Protein AF-A0A286A1E8-F1 (afdb_monomer)

pLDDT: mean 86.3, std 18.32, range [25.69, 98.75]

Nearest PDB structures (foldseek):
  5jtw-assembly1_A  TM=5.484E-01  e=5.484E+00  Homo sapiens
  7ycx-assembly1_G  TM=3.366E-01  e=2.576E+00  Homo sapiens
  8rc4-assembly1_g  TM=4.167E-01  e=4.882E+00  Homo sapiens

Secondary structure (DSSP, 8-state):
----------------------------------EEEEEEEEEEETTBBPTT-EEEEEEE-TTT--EEEEEEEEE--STT-EEEEEEEEESSSEEEEEEEE-BB-TTTSSB-SS-EEEEEEEE-SS-SB--EEHHHHHHHHHHHHHHHHH---HHHHHHHHHHHHHHHTT--SPPPPGGG--TTSSTTHHHHHHHHHHHHTTS-HHHHHHHHHHHHHHHHHHS---SHHHHHHHHHHHHHHHGGGSTT-SS-HHHHHHHHHHHT--SSS-----HHHHHHHHHHHHHHHTT-----TTSTT-EEE---TTSTTTT-EEEEEE-TTS---TT-TTEEEEE--

Solvent-accessible surface area (backbone atoms only — not comparable to full-atom values): 18693 Å² total; per-residue (Å²): 135,86,88,88,89,83,88,84,88,81,86,80,87,87,88,81,82,89,77,92,72,83,76,72,76,76,71,74,71,88,65,70,42,62,40,68,69,34,57,45,31,33,36,32,36,73,36,31,26,38,63,65,22,41,32,35,43,30,36,19,38,67,85,66,65,45,72,72,80,52,68,48,78,44,39,23,72,33,82,70,8,34,34,63,44,72,63,42,69,32,82,17,30,34,33,40,36,42,40,40,35,39,29,3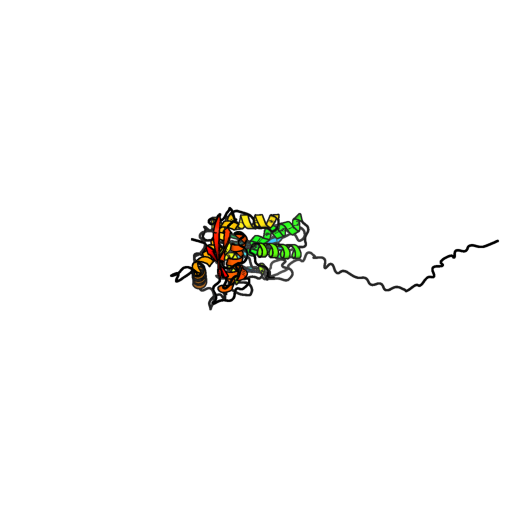8,34,46,77,76,48,41,72,46,95,47,67,51,74,41,31,23,65,48,69,44,80,90,48,46,63,50,20,29,26,62,62,25,31,38,32,37,52,21,27,50,37,33,30,66,75,68,67,40,53,69,68,60,20,44,55,49,31,52,50,31,53,38,45,70,47,60,46,85,68,94,72,78,61,55,41,78,46,35,68,73,47,70,74,67,12,48,58,52,39,45,51,40,54,41,62,42,51,94,61,51,64,66,56,28,52,51,46,50,51,49,43,21,52,28,22,28,73,77,44,48,74,69,59,57,64,55,29,49,34,26,50,44,28,44,57,42,53,57,41,72,78,44,87,91,60,92,68,35,63,54,55,49,26,50,54,25,53,52,71,63,65,84,58,94,66,76,64,86,64,59,63,74,58,41,50,22,50,34,46,49,30,21,33,55,61,26,64,58,57,85,34,37,79,91,42,44,73,42,72,43,51,26,71,29,85,52,27,95,57,46,74,37,46,26,32,18,43,63,46,93,89,45,72,62,42,98,57,28,50,40,12,44,74,38,80,60,130

Radius of gyration: 26.63 Å; Cα contacts (8 Å, |Δi|>4): 650; chains: 1; bounding box: 93×43×90 Å

Structure (mmCIF, N/CA/C/O backbone):
data_AF-A0A286A1E8-F1
#
_entry.id   AF-A0A286A1E8-F1
#
loop_
_atom_site.group_PDB
_atom_site.id
_atom_site.type_symbol
_atom_site.label_atom_id
_atom_site.label_alt_id
_atom_site.label_comp_id
_atom_site.label_asym_id
_atom_site.label_entity_id
_atom_site.label_seq_id
_atom_site.pdbx_PDB_ins_code
_atom_site.Cartn_x
_atom_site.Cartn_y
_atom_site.Cartn_z
_atom_site.occupancy
_atom_site.B_iso_or_equiv
_atom_site.auth_seq_id
_atom_site.auth_comp_id
_atom_site.auth_asym_id
_atom_site.auth_atom_id
_atom_site.pdbx_PDB_model_num
ATOM 1 N N . MET A 1 1 ? 70.961 25.446 58.825 1.00 35.06 1 MET A N 1
ATOM 2 C CA . MET A 1 1 ? 70.973 26.314 57.627 1.00 35.06 1 MET A CA 1
ATOM 3 C C . MET A 1 1 ? 69.917 25.807 56.654 1.00 35.06 1 MET A C 1
ATOM 5 O O . MET A 1 1 ? 69.979 24.640 56.313 1.00 35.06 1 MET A O 1
ATOM 9 N N . LYS A 1 2 ? 69.022 26.711 56.230 1.00 36.25 2 LYS A N 1
ATOM 10 C CA . LYS A 1 2 ? 68.152 26.687 55.034 1.00 36.25 2 LYS A CA 1
ATOM 11 C C . LYS A 1 2 ? 66.947 25.712 54.962 1.00 36.25 2 LYS A C 1
ATOM 13 O O . LYS A 1 2 ? 67.083 24.514 54.780 1.00 36.25 2 LYS A O 1
ATOM 18 N N . TYR A 1 3 ? 65.785 26.368 55.067 1.00 40.50 3 TYR A N 1
ATOM 19 C CA . TYR A 1 3 ? 64.383 26.078 54.733 1.00 40.50 3 TYR A CA 1
ATOM 20 C C . TYR A 1 3 ? 64.061 25.132 53.564 1.00 40.50 3 TYR A C 1
ATOM 22 O O . TYR A 1 3 ? 64.707 25.218 52.524 1.00 40.50 3 TYR A O 1
ATOM 30 N N . TRP A 1 4 ? 62.891 24.474 53.654 1.00 42.47 4 TRP A N 1
ATOM 31 C CA . TRP A 1 4 ? 61.889 24.553 52.579 1.00 42.47 4 TRP A CA 1
ATOM 32 C C . TRP A 1 4 ? 60.433 24.419 53.067 1.00 42.47 4 TRP A C 1
ATOM 34 O O . TRP A 1 4 ? 60.139 23.691 54.010 1.00 42.47 4 TRP A O 1
ATOM 44 N N . TYR A 1 5 ? 59.564 25.206 52.427 1.00 44.06 5 TYR A N 1
ATOM 45 C CA . TYR A 1 5 ? 58.131 25.424 52.665 1.00 44.06 5 TYR A CA 1
ATOM 46 C C . TYR A 1 5 ? 57.267 24.525 51.764 1.00 44.06 5 TYR A C 1
ATOM 48 O O . TYR A 1 5 ? 57.726 24.181 50.682 1.00 44.06 5 TYR A O 1
ATOM 56 N N . LEU A 1 6 ? 56.010 24.269 52.163 1.00 40.84 6 LEU A N 1
ATOM 57 C CA . LEU A 1 6 ? 54.803 24.084 51.315 1.00 40.84 6 LEU A CA 1
ATOM 58 C C . LEU A 1 6 ? 53.585 23.952 52.264 1.00 40.84 6 LEU A C 1
ATOM 60 O O . LEU A 1 6 ? 53.447 22.948 52.951 1.00 40.84 6 LEU A O 1
ATOM 64 N N . VAL A 1 7 ? 52.927 25.053 52.647 1.00 44.22 7 VAL A N 1
ATOM 65 C CA . VAL A 1 7 ? 51.705 25.664 52.063 1.00 44.22 7 VAL A CA 1
ATOM 66 C C . VAL A 1 7 ? 50.514 24.699 51.967 1.00 44.22 7 VAL A C 1
ATOM 68 O O . VAL A 1 7 ? 50.433 23.865 51.072 1.00 44.22 7 VAL A O 1
ATOM 71 N N . ALA A 1 8 ? 49.575 24.882 52.901 1.00 39.09 8 ALA A N 1
ATOM 72 C CA . ALA A 1 8 ? 48.259 24.259 52.963 1.00 39.09 8 ALA A CA 1
ATOM 73 C C . ALA A 1 8 ? 47.235 25.077 52.156 1.00 39.09 8 ALA A C 1
ATOM 75 O O . ALA A 1 8 ? 47.170 26.299 52.301 1.00 39.09 8 ALA A O 1
ATOM 76 N N . PHE A 1 9 ? 46.420 24.406 51.341 1.00 41.97 9 PHE A N 1
ATOM 77 C CA . PHE A 1 9 ? 45.267 25.007 50.669 1.00 41.97 9 PHE A CA 1
AT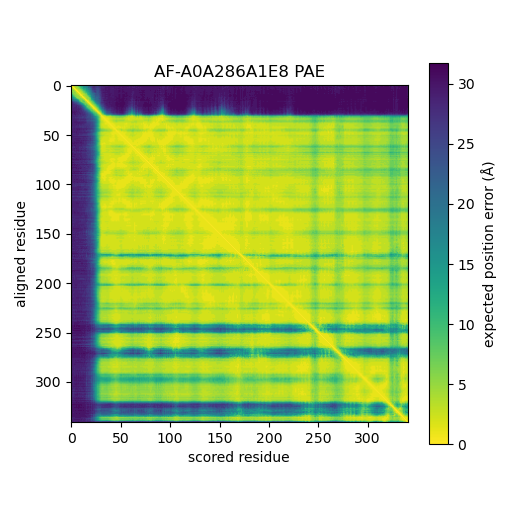OM 78 C C . PHE A 1 9 ? 44.024 24.854 51.552 1.00 41.97 9 PHE A C 1
ATOM 80 O O . PHE A 1 9 ? 43.544 23.747 51.781 1.00 41.97 9 PHE A O 1
ATOM 87 N N . ALA A 1 10 ? 43.522 25.981 52.055 1.00 40.12 10 ALA A N 1
ATOM 88 C CA . ALA A 1 10 ? 42.240 26.087 52.736 1.00 40.12 10 ALA A CA 1
ATOM 89 C C . ALA A 1 10 ? 41.132 26.323 51.700 1.00 40.12 10 ALA A C 1
ATOM 91 O O . ALA A 1 10 ? 41.155 27.320 50.979 1.00 40.12 10 ALA A O 1
ATOM 92 N N . THR A 1 11 ? 40.155 25.421 51.628 1.00 47.34 11 THR A N 1
ATOM 93 C CA . THR A 1 11 ? 38.918 25.619 50.864 1.00 47.34 11 THR A CA 1
ATOM 94 C C . THR A 1 11 ? 37.882 26.299 51.753 1.00 47.34 11 THR A C 1
ATOM 96 O O . THR A 1 11 ? 37.419 25.717 52.735 1.00 47.34 11 THR A O 1
ATOM 99 N N . LEU A 1 12 ? 37.536 27.541 51.412 1.00 43.16 12 LEU A N 1
ATOM 100 C CA . LEU A 1 12 ? 36.422 28.281 51.997 1.00 43.16 12 LEU A CA 1
ATOM 101 C C . LEU A 1 12 ? 35.129 27.974 51.235 1.00 43.16 12 LEU A C 1
ATOM 103 O O . LEU A 1 12 ? 35.096 27.965 50.006 1.00 43.16 12 LEU A O 1
ATOM 107 N N . PHE A 1 13 ? 34.082 27.736 52.019 1.00 38.75 13 PHE A N 1
ATOM 108 C CA . PHE A 1 13 ? 32.687 27.616 51.622 1.00 38.75 13 PHE A CA 1
ATOM 109 C C . PHE A 1 13 ? 32.194 28.837 50.839 1.00 38.75 13 PHE A C 1
ATOM 111 O O . PHE A 1 13 ? 32.450 29.971 51.242 1.00 38.75 13 PHE A O 1
ATOM 118 N N . TRP A 1 14 ? 31.323 28.599 49.856 1.00 34.34 14 TRP A N 1
ATOM 119 C CA . TRP A 1 14 ? 30.176 29.480 49.671 1.00 34.34 14 TRP A CA 1
ATOM 120 C C . TRP A 1 14 ? 28.914 28.678 49.347 1.00 34.34 14 TRP A C 1
ATOM 122 O O . TRP A 1 14 ? 28.930 27.742 48.552 1.00 34.34 14 TRP A O 1
ATOM 132 N N . ALA A 1 15 ? 27.849 29.040 50.053 1.00 34.59 15 ALA A N 1
ATOM 133 C CA . ALA A 1 15 ? 26.508 28.497 49.993 1.00 34.59 15 ALA A CA 1
ATOM 134 C C . ALA A 1 15 ? 25.597 29.429 49.177 1.00 34.59 15 ALA A C 1
ATOM 136 O O . ALA A 1 15 ? 25.681 30.641 49.351 1.00 34.59 15 ALA A O 1
ATOM 137 N N . CYS A 1 16 ? 24.687 28.844 48.393 1.00 33.53 16 CYS A N 1
ATOM 138 C CA . CYS A 1 16 ? 23.409 29.406 47.922 1.00 33.53 16 CYS A CA 1
ATOM 139 C C . CYS A 1 16 ? 22.470 28.195 47.747 1.00 33.53 16 CYS A C 1
ATOM 141 O O . CYS A 1 16 ? 22.761 27.316 46.944 1.00 33.53 16 CYS A O 1
ATOM 143 N N . SER A 1 17 ? 21.614 27.895 48.726 1.00 30.55 17 SER A N 1
ATOM 144 C CA . SER A 1 17 ? 20.206 28.312 48.881 1.00 30.55 17 SER A CA 1
ATOM 145 C C . SER A 1 17 ? 19.270 27.822 47.768 1.00 30.55 17 SER A C 1
ATOM 147 O O . SER A 1 17 ? 19.426 28.168 46.602 1.00 30.55 17 SER A O 1
ATOM 149 N N . GLU A 1 18 ? 18.289 27.036 48.200 1.00 33.34 18 GLU A N 1
ATOM 150 C CA . GLU A 1 18 ? 17.292 26.270 47.456 1.00 33.34 18 GLU A CA 1
ATOM 151 C C . GLU A 1 18 ? 16.532 27.047 46.370 1.00 33.34 18 GLU A C 1
ATOM 153 O O . GLU A 1 18 ? 15.992 28.127 46.600 1.00 33.34 18 GLU A O 1
ATOM 158 N N . SER A 1 19 ? 16.359 26.397 45.219 1.00 28.73 19 SER A N 1
ATOM 159 C CA . SER A 1 19 ? 15.112 26.475 44.462 1.00 28.73 19 SER A CA 1
ATOM 160 C C . SER A 1 19 ? 14.735 25.056 44.041 1.00 28.73 19 SER A C 1
ATOM 162 O O . SER A 1 19 ? 15.440 24.398 43.279 1.00 28.73 19 SER A O 1
ATOM 164 N N . ASN A 1 20 ? 13.640 24.554 44.611 1.00 36.75 20 ASN A N 1
ATOM 165 C CA . ASN A 1 20 ? 12.993 23.331 44.160 1.00 36.75 20 ASN A CA 1
ATOM 166 C C . ASN A 1 20 ? 12.423 23.589 42.763 1.00 36.75 20 ASN A C 1
ATOM 168 O O . ASN A 1 20 ? 11.295 24.057 42.625 1.00 36.75 20 ASN A O 1
ATOM 172 N N . MET A 1 21 ? 13.201 23.293 41.726 1.00 33.00 21 MET A N 1
ATOM 173 C CA . MET A 1 21 ? 12.654 23.059 40.399 1.00 33.00 21 MET A CA 1
ATOM 174 C C . MET A 1 21 ? 12.427 21.562 40.261 1.00 33.00 21 MET A C 1
ATOM 176 O O . MET A 1 21 ? 13.315 20.802 39.883 1.00 33.00 21 MET A O 1
ATOM 180 N N . ALA A 1 22 ? 11.205 21.151 40.599 1.00 37.31 22 ALA A N 1
ATOM 181 C CA . ALA A 1 22 ? 10.616 19.946 40.050 1.00 37.31 22 ALA A CA 1
ATOM 182 C C . ALA A 1 22 ? 10.536 20.136 38.528 1.00 37.31 22 ALA A C 1
ATOM 184 O O . ALA A 1 22 ? 9.558 20.657 37.995 1.00 37.31 22 ALA A O 1
ATOM 185 N N . GLY A 1 23 ? 11.619 19.782 37.838 1.00 27.88 23 GLY A N 1
ATOM 186 C CA . GLY A 1 23 ? 11.621 19.551 36.405 1.00 27.88 23 GLY A CA 1
ATOM 187 C C . GLY A 1 23 ? 10.844 18.272 36.155 1.00 27.88 23 GLY A C 1
ATOM 188 O O . GLY A 1 23 ? 11.430 17.200 36.062 1.00 27.88 23 GLY A O 1
ATOM 189 N N . GLY A 1 24 ? 9.518 18.385 36.127 1.00 25.69 24 GLY A N 1
ATOM 190 C CA . GLY A 1 24 ? 8.681 17.366 35.526 1.00 25.69 24 GLY A CA 1
ATOM 191 C C . GLY A 1 24 ? 9.039 17.310 34.051 1.00 25.69 24 GLY A C 1
ATOM 192 O O . GLY A 1 24 ? 8.620 18.164 33.276 1.00 25.69 24 GLY A O 1
ATOM 193 N N . THR A 1 25 ? 9.833 16.320 33.664 1.00 31.00 25 THR A N 1
ATOM 194 C CA . THR A 1 25 ? 9.689 15.742 32.338 1.00 31.00 25 THR A CA 1
ATOM 195 C C . THR A 1 25 ? 8.284 15.163 32.324 1.00 31.00 25 THR A C 1
ATOM 197 O O . THR A 1 25 ? 8.016 14.149 32.969 1.00 31.00 25 THR A O 1
ATOM 200 N N . SER A 1 26 ? 7.349 15.857 31.681 1.00 35.75 26 SER A N 1
ATOM 201 C CA . SER A 1 26 ? 6.111 15.229 31.249 1.00 35.75 26 SER A CA 1
ATOM 202 C C . SER A 1 26 ? 6.496 14.214 30.178 1.00 35.75 26 SER A C 1
ATOM 204 O O . SER A 1 26 ? 6.438 14.485 28.983 1.00 35.75 26 SER A O 1
ATOM 206 N N . GLU A 1 27 ? 6.936 13.043 30.625 1.00 38.78 27 GLU A N 1
ATOM 207 C CA . GLU A 1 27 ? 6.483 11.825 29.985 1.00 38.78 27 GLU A CA 1
ATOM 208 C C . GLU A 1 27 ? 4.959 11.905 30.092 1.00 38.78 27 GLU A C 1
ATOM 210 O O . GLU A 1 27 ? 4.380 11.668 31.156 1.00 38.78 27 GLU A O 1
ATOM 215 N N . GLU A 1 28 ? 4.303 12.396 29.038 1.00 41.38 28 GLU A N 1
ATOM 216 C CA . GLU A 1 28 ? 2.891 12.108 28.853 1.00 41.38 28 GLU A CA 1
ATOM 217 C C . GLU A 1 28 ? 2.821 10.588 28.791 1.00 41.38 28 GLU A C 1
ATOM 219 O O . GLU A 1 28 ? 3.138 9.973 27.779 1.00 41.38 28 GLU A O 1
ATOM 224 N N . ALA A 1 29 ? 2.534 9.968 29.933 1.00 42.34 29 ALA A N 1
ATOM 225 C CA . ALA A 1 29 ? 2.231 8.560 29.976 1.00 42.34 29 ALA A CA 1
ATOM 226 C C . ALA A 1 29 ? 1.087 8.354 28.981 1.00 42.34 29 ALA A C 1
ATOM 228 O O . ALA A 1 29 ? -0.011 8.867 29.216 1.00 42.34 29 ALA A O 1
ATOM 229 N N . GLU A 1 30 ? 1.357 7.655 27.873 1.00 60.53 30 GLU A N 1
ATOM 230 C CA . GLU A 1 30 ? 0.338 7.142 26.960 1.00 60.53 30 GLU A CA 1
ATOM 231 C C . GLU A 1 30 ? -0.588 6.240 27.784 1.00 60.53 30 GLU A C 1
ATOM 233 O O . GLU A 1 30 ? -0.361 5.049 27.999 1.00 60.53 30 GLU A O 1
ATOM 238 N N . GLY A 1 31 ? -1.597 6.862 28.384 1.00 81.75 31 GLY A N 1
ATOM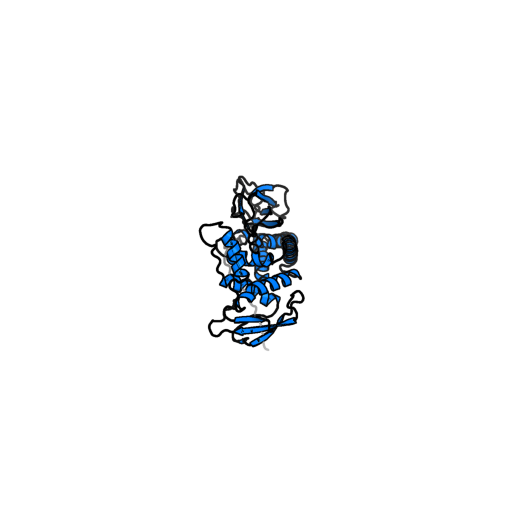 239 C CA . GLY A 1 31 ? -2.603 6.186 29.169 1.00 81.75 31 GLY A CA 1
ATOM 240 C C . GLY A 1 31 ? -3.547 5.448 28.236 1.00 81.75 31 GLY A C 1
ATOM 241 O O . GLY A 1 31 ? -3.846 5.902 27.135 1.00 81.75 31 GLY A O 1
ATOM 242 N N . ILE A 1 32 ? -4.068 4.316 28.695 1.00 91.12 32 ILE A N 1
ATOM 243 C CA . ILE A 1 32 ? -5.155 3.635 27.993 1.00 91.12 32 ILE A CA 1
ATOM 244 C C . ILE A 1 32 ? -6.392 4.538 28.060 1.00 91.12 32 ILE A C 1
ATOM 246 O O . ILE A 1 32 ? -6.886 4.838 29.152 1.00 91.12 32 ILE A O 1
ATOM 250 N N . VAL A 1 33 ? -6.896 4.960 26.901 1.00 94.81 33 VAL A N 1
ATOM 251 C CA . VAL A 1 33 ? -8.069 5.832 26.781 1.00 94.81 33 VAL A CA 1
ATOM 252 C C . VAL A 1 33 ? -9.260 5.010 26.309 1.00 94.81 33 VAL A C 1
ATOM 254 O O . VAL A 1 33 ? -9.242 4.435 25.229 1.00 94.81 33 VAL A O 1
ATOM 257 N N . ALA A 1 34 ? -10.333 4.969 27.097 1.00 96.12 34 ALA A N 1
ATOM 258 C CA . ALA A 1 34 ? -11.569 4.323 26.665 1.00 96.12 34 ALA A CA 1
ATOM 259 C C . ALA A 1 34 ? -12.329 5.204 25.657 1.00 96.12 34 ALA A C 1
ATOM 261 O O . ALA A 1 34 ? -12.563 6.390 25.908 1.00 96.12 34 ALA A O 1
ATOM 262 N N . ILE A 1 35 ? -12.790 4.611 24.558 1.00 97.31 35 ILE A N 1
ATOM 263 C CA . ILE A 1 35 ? -13.655 5.263 23.568 1.00 97.31 35 ILE A CA 1
ATOM 264 C C . ILE A 1 35 ? -15.112 5.027 23.964 1.00 97.31 35 ILE A C 1
ATOM 266 O O . ILE A 1 35 ? -15.510 3.891 24.213 1.00 97.31 35 ILE A O 1
ATOM 270 N N . LYS A 1 36 ? -15.919 6.091 24.027 1.00 96.31 36 LYS A N 1
ATOM 271 C CA . LYS A 1 36 ? -17.338 6.016 24.407 1.00 96.31 36 LYS A CA 1
ATOM 272 C C . LYS A 1 36 ? -18.223 6.693 23.379 1.00 96.31 36 LYS A C 1
ATOM 274 O O . LYS A 1 36 ? -17.922 7.814 22.972 1.00 96.31 36 LYS A O 1
ATOM 279 N N . ASP A 1 37 ? -19.298 6.005 23.001 1.00 95.06 37 ASP A N 1
ATOM 280 C CA . ASP A 1 37 ? -20.359 6.475 22.101 1.00 95.06 37 ASP A CA 1
ATOM 281 C C . ASP A 1 37 ? -19.847 7.221 20.854 1.00 95.06 37 ASP A C 1
ATOM 283 O O . ASP A 1 37 ? -20.434 8.201 20.395 1.00 95.06 37 ASP A O 1
ATOM 287 N N . ARG A 1 38 ? -18.723 6.755 20.295 1.00 95.50 38 ARG A N 1
ATOM 288 C CA . ARG A 1 38 ? -18.055 7.394 19.158 1.00 95.50 38 ARG A CA 1
ATOM 289 C C . ARG A 1 38 ? -18.680 6.915 17.850 1.00 95.50 38 ARG A C 1
ATOM 291 O O . ARG A 1 38 ? -19.001 5.737 17.697 1.00 95.50 38 ARG A O 1
ATOM 298 N N . GLU A 1 39 ? -18.832 7.824 16.895 1.00 97.69 39 GLU A N 1
ATOM 299 C CA . GLU A 1 39 ? -19.001 7.445 15.494 1.00 97.69 39 GLU A CA 1
ATOM 300 C C . GLU A 1 39 ? -17.617 7.282 14.864 1.00 97.69 39 GLU A C 1
ATOM 302 O O . GLU A 1 39 ? -16.806 8.206 14.929 1.00 97.69 39 GLU A O 1
ATOM 307 N N . VAL A 1 40 ? -17.350 6.105 14.301 1.00 98.12 40 VAL A N 1
ATOM 308 C CA . VAL A 1 40 ? -16.140 5.820 13.523 1.00 98.12 40 VAL A CA 1
ATOM 309 C C . VAL A 1 40 ? -16.556 5.653 12.070 1.00 98.12 40 VAL A C 1
ATOM 311 O O . VAL A 1 40 ? -17.431 4.838 11.762 1.00 98.12 40 VAL A O 1
ATOM 314 N N . ALA A 1 41 ? -15.952 6.440 11.192 1.00 98.44 41 ALA A N 1
ATOM 315 C CA . ALA A 1 41 ? -16.234 6.465 9.764 1.00 98.44 41 ALA A CA 1
ATOM 316 C C . ALA A 1 41 ? -14.931 6.461 8.960 1.00 98.44 41 ALA A C 1
ATOM 318 O O . ALA A 1 41 ? -13.850 6.529 9.533 1.00 98.44 41 ALA A O 1
ATOM 319 N N . GLY A 1 42 ? -15.031 6.378 7.642 1.00 98.00 42 GLY A N 1
ATOM 320 C CA . GLY A 1 42 ? -13.884 6.456 6.743 1.00 98.00 42 GLY A CA 1
ATOM 321 C C . GLY A 1 42 ? -14.214 5.885 5.377 1.00 98.00 42 GLY A C 1
ATOM 322 O O . GLY A 1 42 ? -15.362 5.515 5.112 1.00 98.00 42 GLY A O 1
ATOM 323 N N . VAL A 1 43 ? -13.205 5.796 4.517 1.00 97.88 43 VAL A N 1
ATOM 324 C CA . VAL A 1 43 ? -13.303 5.152 3.203 1.00 97.88 43 VAL A CA 1
ATOM 325 C C . VAL A 1 43 ? -12.418 3.914 3.113 1.00 97.88 43 VAL A C 1
ATOM 327 O O . VAL A 1 43 ? -11.378 3.809 3.754 1.00 97.88 43 VAL A O 1
ATOM 330 N N . THR A 1 44 ? -12.837 2.957 2.293 1.00 98.12 44 THR A N 1
ATOM 331 C CA . THR A 1 44 ? -12.110 1.708 2.026 1.00 98.12 44 THR A CA 1
ATOM 332 C C . THR A 1 44 ? -11.665 1.692 0.566 1.00 98.12 44 THR A C 1
ATOM 334 O O . THR A 1 44 ? -12.503 1.742 -0.342 1.00 98.12 44 THR A O 1
ATOM 337 N N . GLN A 1 45 ? -10.351 1.711 0.321 1.00 93.69 45 GLN A N 1
ATOM 338 C CA . GLN A 1 45 ? -9.789 2.084 -0.979 1.00 93.69 45 GLN A CA 1
ATOM 339 C C . GLN A 1 45 ? -8.520 1.290 -1.348 1.00 93.69 45 GLN A C 1
ATOM 341 O O . GLN A 1 45 ? -7.427 1.549 -0.854 1.00 93.69 45 GLN A O 1
ATOM 346 N N . LYS A 1 46 ? -8.682 0.345 -2.278 1.00 90.62 46 LYS A N 1
ATOM 347 C CA . LYS A 1 46 ? -7.666 -0.066 -3.258 1.00 90.62 46 LYS A CA 1
ATOM 348 C C . LYS A 1 46 ? -7.905 0.796 -4.500 1.00 90.62 46 LYS A C 1
ATOM 350 O O . LYS A 1 46 ? -7.358 1.878 -4.577 1.00 90.62 46 LYS A O 1
ATOM 355 N N . GLY A 1 47 ? -8.929 0.454 -5.278 1.00 91.19 47 GLY A N 1
ATOM 356 C CA . GLY A 1 47 ? -9.974 1.416 -5.636 1.00 91.19 47 GLY A CA 1
ATOM 357 C C . GLY A 1 47 ? -11.132 1.301 -4.633 1.00 91.19 47 GLY A C 1
ATOM 358 O O . GLY A 1 47 ? -11.078 0.446 -3.742 1.00 91.19 47 GLY A O 1
ATOM 359 N N . PRO A 1 48 ? -12.194 2.116 -4.736 1.00 96.06 48 PRO A N 1
ATOM 360 C CA . PRO A 1 48 ? -13.335 2.014 -3.830 1.00 96.06 48 PRO A CA 1
ATOM 361 C C . PRO A 1 48 ? -13.860 0.580 -3.721 1.00 96.06 48 PRO A C 1
ATOM 363 O O . PRO A 1 48 ? -14.166 -0.055 -4.739 1.00 96.06 48 PRO A O 1
ATOM 366 N N . PHE A 1 49 ? -13.970 0.068 -2.495 1.00 98.50 49 PHE A N 1
ATOM 367 C CA . PHE A 1 49 ? -14.663 -1.197 -2.264 1.00 98.50 49 PHE A CA 1
ATOM 368 C C . PHE A 1 49 ? -16.141 -1.045 -2.623 1.00 98.50 49 PHE A C 1
ATOM 370 O O . PHE A 1 49 ? -16.740 0.023 -2.477 1.00 98.50 49 PHE A O 1
ATOM 377 N N . LEU A 1 50 ? -16.747 -2.121 -3.122 1.00 98.31 50 LEU A N 1
ATOM 378 C CA . LEU A 1 50 ? -18.133 -2.083 -3.574 1.00 98.31 50 LEU A CA 1
ATOM 379 C C . LEU A 1 50 ? -19.098 -1.993 -2.387 1.00 98.31 50 LEU A C 1
ATOM 381 O O . LEU A 1 50 ? -18.842 -2.541 -1.311 1.00 98.31 50 LEU A O 1
ATOM 385 N N . VAL A 1 51 ? -20.247 -1.349 -2.608 1.00 98.38 51 VAL A N 1
ATOM 386 C CA . VAL A 1 51 ? -21.351 -1.283 -1.638 1.00 98.38 51 VAL A CA 1
ATOM 387 C C . VAL A 1 51 ? -21.704 -2.686 -1.145 1.00 98.38 51 VAL A C 1
ATOM 389 O O . VAL A 1 51 ? -21.898 -3.604 -1.939 1.00 98.38 51 VAL A O 1
ATOM 392 N N . GLY A 1 52 ? -21.808 -2.843 0.175 1.00 98.12 52 GLY A N 1
ATOM 393 C CA . GLY A 1 52 ? -22.072 -4.134 0.814 1.00 98.12 52 GLY A CA 1
ATOM 394 C C . GLY A 1 52 ? -20.823 -4.924 1.215 1.00 98.12 52 GLY A C 1
ATOM 395 O O . GLY A 1 52 ? -20.974 -5.896 1.951 1.00 98.12 52 GLY A O 1
ATOM 396 N N . SER A 1 53 ? -19.615 -4.495 0.824 1.00 98.56 53 SER A N 1
ATOM 397 C CA . SER A 1 53 ? -18.362 -5.055 1.360 1.00 98.56 53 SER A CA 1
ATOM 398 C C . SER A 1 53 ? -18.340 -4.947 2.885 1.00 98.56 53 SER A C 1
ATOM 400 O O . SER A 1 53 ? -18.813 -3.953 3.445 1.00 98.56 53 SER A O 1
ATOM 402 N N . SER A 1 54 ? -17.840 -5.980 3.558 1.00 98.62 54 SER A N 1
ATOM 403 C CA . SER A 1 54 ? -17.873 -6.095 5.016 1.00 98.62 54 SER A CA 1
ATOM 404 C C . SER A 1 54 ? -16.794 -5.222 5.641 1.00 98.62 54 SER A C 1
ATOM 406 O O . SER A 1 54 ? -15.644 -5.298 5.222 1.00 98.62 54 SER A O 1
ATOM 408 N N . VAL A 1 55 ? -17.150 -4.450 6.671 1.00 98.75 55 VAL A N 1
ATOM 409 C CA . VAL A 1 55 ? -16.191 -3.694 7.488 1.00 98.75 55 VAL A CA 1
ATOM 410 C C . VAL A 1 55 ? -16.339 -4.105 8.951 1.00 98.75 55 VAL A C 1
ATOM 412 O O . VAL A 1 55 ? -17.447 -4.084 9.492 1.00 98.75 55 VAL A O 1
ATOM 415 N N . THR A 1 56 ? -15.236 -4.465 9.600 1.00 98.62 56 THR A N 1
ATOM 416 C CA . THR A 1 56 ? -15.189 -4.875 11.007 1.00 98.62 56 THR A CA 1
ATOM 417 C C . THR A 1 56 ? -14.199 -4.005 11.769 1.00 98.62 56 THR A C 1
ATOM 419 O O . THR A 1 56 ? -13.035 -3.952 11.411 1.00 98.62 56 THR A O 1
ATOM 422 N N . ILE A 1 57 ? -14.636 -3.374 12.854 1.00 98.50 57 ILE A N 1
ATOM 423 C CA . ILE A 1 57 ? -13.773 -2.657 13.799 1.00 98.50 57 ILE A CA 1
ATOM 424 C C . ILE A 1 57 ? -13.565 -3.571 15.003 1.00 98.50 57 ILE A C 1
ATOM 426 O O . ILE A 1 57 ? -14.537 -3.927 15.672 1.00 98.50 57 ILE A O 1
ATOM 430 N N . GLN A 1 58 ? -12.327 -3.966 15.275 1.00 98.56 58 GLN A N 1
ATOM 431 C CA . GLN A 1 58 ? -11.963 -4.879 16.358 1.00 98.56 58 GLN A CA 1
ATOM 432 C C . GLN A 1 58 ? -11.238 -4.111 17.463 1.00 98.56 58 GLN A C 1
ATOM 434 O O . GLN A 1 58 ? -10.296 -3.375 17.187 1.00 98.56 58 GLN A O 1
ATOM 439 N N . GLU A 1 59 ? -11.681 -4.282 18.707 1.00 98.38 59 GLU A N 1
ATOM 440 C CA . GLU A 1 59 ? -11.008 -3.729 19.883 1.00 98.38 59 GLU A CA 1
ATOM 441 C C . GLU A 1 59 ? -9.682 -4.451 20.124 1.00 98.38 59 GLU A C 1
ATOM 443 O O . GLU A 1 59 ? -9.629 -5.688 20.114 1.00 98.38 59 GLU A O 1
ATOM 448 N N . LEU A 1 60 ? -8.639 -3.677 20.413 1.00 98.38 60 LEU A N 1
ATOM 449 C CA . LEU A 1 60 ? -7.348 -4.195 20.837 1.00 98.38 60 LEU A CA 1
ATOM 450 C C . LEU A 1 60 ? -7.089 -3.849 22.303 1.00 98.38 60 LEU A C 1
ATOM 452 O O . LEU A 1 60 ? -7.522 -2.817 22.811 1.00 98.38 60 LEU A O 1
ATOM 456 N N . ASP A 1 61 ? -6.384 -4.734 22.997 1.00 96.88 61 ASP A N 1
ATOM 457 C CA . ASP A 1 61 ? -5.945 -4.497 24.365 1.00 96.88 61 ASP A CA 1
ATOM 458 C C . ASP A 1 61 ? -4.950 -3.329 24.424 1.00 96.88 61 ASP A C 1
ATOM 460 O O . ASP A 1 61 ? -3.985 -3.274 23.663 1.00 96.88 61 ASP A O 1
ATOM 464 N N . GLY A 1 62 ? -5.159 -2.424 25.383 1.00 94.50 62 GLY A N 1
ATOM 465 C CA . GLY A 1 62 ? -4.408 -1.172 25.488 1.00 94.50 62 GLY A CA 1
ATOM 466 C C . GLY A 1 62 ? -2.926 -1.309 25.834 1.00 94.50 62 GLY A C 1
ATOM 467 O O . GLY A 1 62 ? -2.226 -0.304 25.847 1.00 94.50 62 GLY A O 1
ATOM 468 N N . LYS A 1 63 ? -2.441 -2.516 26.152 1.00 89.94 63 LYS A N 1
ATOM 469 C CA . LYS A 1 63 ? -1.019 -2.777 26.431 1.00 89.94 63 LYS A CA 1
ATOM 470 C C . LYS A 1 63 ? -0.379 -3.695 25.404 1.00 89.94 63 LYS A C 1
ATOM 472 O O . LYS A 1 63 ? 0.786 -3.529 25.074 1.00 89.94 63 LYS A O 1
ATOM 477 N N . THR A 1 64 ? -1.115 -4.709 24.967 1.00 91.69 64 THR A N 1
ATOM 478 C CA . THR A 1 64 ? -0.576 -5.797 24.143 1.00 91.69 64 THR A CA 1
ATOM 479 C C . THR A 1 64 ? -0.972 -5.689 22.676 1.00 91.69 64 THR A C 1
ATOM 481 O O . THR A 1 64 ? -0.415 -6.406 21.850 1.00 91.69 64 THR A O 1
ATOM 484 N N . LEU A 1 65 ? -1.941 -4.833 22.335 1.00 96.31 65 LEU A N 1
ATOM 485 C CA . LEU A 1 65 ? -2.579 -4.768 21.017 1.00 96.31 65 LEU A CA 1
ATOM 486 C C . LEU A 1 65 ? -3.185 -6.105 20.550 1.00 96.31 65 LEU A C 1
ATOM 488 O O . LEU A 1 65 ? -3.420 -6.308 19.362 1.00 96.31 65 LEU A O 1
ATOM 492 N N . ILE A 1 66 ? -3.436 -7.039 21.470 1.00 96.06 66 ILE A N 1
ATOM 493 C CA . ILE A 1 66 ? -4.104 -8.306 21.163 1.00 96.06 66 ILE A CA 1
ATOM 494 C C . ILE A 1 66 ? -5.609 -8.054 21.086 1.00 96.06 66 ILE A C 1
ATOM 496 O O . ILE A 1 66 ? -6.172 -7.336 21.911 1.00 96.06 66 ILE A O 1
ATOM 500 N N . GLN A 1 67 ? -6.273 -8.668 20.108 1.00 97.38 67 GLN A N 1
ATOM 501 C CA . GLN A 1 67 ? -7.724 -8.583 19.960 1.00 97.38 67 GLN A CA 1
ATOM 502 C C . GLN A 1 67 ? -8.444 -9.095 21.213 1.00 97.38 67 GLN A C 1
ATOM 504 O O . GLN A 1 67 ? -8.190 -10.203 21.688 1.00 97.38 67 GLN A O 1
ATOM 509 N N . THR A 1 68 ? -9.395 -8.315 21.724 1.00 97.38 68 THR A N 1
ATOM 510 C CA . THR A 1 68 ? -10.164 -8.680 22.930 1.00 97.38 68 THR A CA 1
ATOM 511 C C . THR A 1 68 ? -11.374 -9.569 22.622 1.00 97.38 68 THR A C 1
ATOM 513 O O . THR A 1 68 ? -12.000 -10.120 23.527 1.00 97.38 68 THR A O 1
ATOM 516 N N . GLY A 1 69 ? -11.742 -9.676 21.340 1.00 95.56 69 GLY A N 1
ATOM 517 C CA . GLY A 1 69 ? -12.965 -10.320 20.859 1.00 95.56 69 GLY A CA 1
ATOM 518 C C . GLY A 1 69 ? -14.170 -9.378 20.745 1.00 95.56 69 GLY A C 1
ATOM 519 O O . GLY A 1 69 ? -15.170 -9.741 20.119 1.00 95.56 69 GLY A O 1
ATOM 520 N N . ARG A 1 70 ? -14.095 -8.150 21.280 1.00 97.19 70 ARG A N 1
ATOM 521 C CA . ARG A 1 70 ? -15.115 -7.125 21.026 1.00 97.19 70 ARG A CA 1
ATOM 522 C C . ARG A 1 70 ? -14.941 -6.586 19.610 1.00 97.19 70 ARG A C 1
ATOM 524 O O . ARG A 1 70 ? -13.868 -6.123 19.237 1.00 97.19 70 ARG A O 1
ATOM 531 N N . SER A 1 71 ? -16.016 -6.615 18.828 1.00 97.25 71 SER A N 1
ATOM 532 C CA . SER A 1 71 ? -16.013 -6.071 17.473 1.00 97.25 71 SER A CA 1
ATOM 533 C C . SER A 1 71 ? -17.339 -5.415 17.110 1.00 97.25 71 SER A C 1
ATOM 535 O O . SER A 1 71 ? -18.394 -5.744 17.655 1.00 97.25 71 SER A O 1
ATOM 537 N N . PHE A 1 72 ? -17.271 -4.489 16.162 1.00 98.12 72 PHE A N 1
ATOM 538 C CA . PHE A 1 72 ? -18.409 -3.811 15.563 1.00 98.12 72 PHE A CA 1
ATOM 539 C C . PHE A 1 72 ? -18.375 -4.057 14.063 1.00 98.12 72 PHE A C 1
ATOM 541 O O . PHE A 1 72 ? -17.330 -3.911 13.437 1.00 98.12 72 PHE A O 1
ATOM 548 N N . LYS A 1 73 ? -19.511 -4.431 13.480 1.00 97.81 73 LYS A N 1
ATOM 549 C CA . LYS A 1 73 ? -19.608 -4.721 12.048 1.00 97.81 73 LYS A CA 1
ATOM 550 C C . LYS A 1 73 ? -20.495 -3.707 11.353 1.00 97.81 73 LYS A C 1
ATOM 552 O O . LYS A 1 73 ? -21.533 -3.305 11.878 1.00 97.81 73 LYS A O 1
ATOM 557 N N . THR A 1 74 ? -20.103 -3.336 10.148 1.00 98.38 74 THR A N 1
ATOM 558 C CA . THR A 1 74 ? -20.903 -2.559 9.208 1.00 98.38 74 THR A CA 1
ATOM 559 C C . THR A 1 74 ? -20.583 -3.017 7.793 1.00 98.38 74 THR A C 1
ATOM 561 O O . THR A 1 74 ? -19.967 -4.059 7.574 1.00 98.38 74 THR A O 1
ATOM 564 N N . SER A 1 75 ? -21.045 -2.251 6.822 1.00 98.50 75 SER A N 1
ATOM 565 C CA . SER A 1 75 ? -20.719 -2.462 5.426 1.00 98.50 75 SER A CA 1
ATOM 566 C C . SER A 1 75 ? -20.384 -1.136 4.775 1.00 98.50 75 SER A C 1
ATOM 568 O O . SER A 1 75 ? -20.854 -0.088 5.231 1.00 98.50 75 SER A O 1
ATOM 570 N N . VAL A 1 76 ? -19.673 -1.199 3.657 1.00 98.62 76 VAL A N 1
ATOM 571 C CA . VAL A 1 76 ? -19.549 -0.074 2.733 1.00 98.62 76 VAL A CA 1
ATOM 572 C C . VAL A 1 76 ? -20.944 0.378 2.289 1.00 98.62 76 VAL A C 1
ATOM 574 O O . VAL A 1 76 ? -21.816 -0.452 1.994 1.00 98.62 76 VAL A O 1
ATOM 577 N N . LYS A 1 77 ? -21.172 1.693 2.301 1.00 98.19 77 LYS A N 1
ATOM 578 C CA . LYS A 1 77 ? -22.469 2.355 2.094 1.00 98.19 77 LYS A CA 1
ATOM 579 C C . LYS A 1 77 ? -22.567 3.092 0.764 1.00 98.19 77 LYS A C 1
ATOM 581 O O . LYS A 1 77 ? -23.680 3.284 0.283 1.00 98.19 77 LYS A O 1
ATOM 586 N N . THR A 1 78 ? -21.444 3.489 0.175 1.00 97.06 78 THR A N 1
ATOM 587 C CA . THR A 1 78 ? -21.405 4.303 -1.048 1.00 97.06 78 THR A CA 1
ATOM 588 C C . THR A 1 78 ? -20.494 3.682 -2.105 1.00 97.06 78 THR A C 1
ATOM 590 O O . THR A 1 78 ? -19.702 2.783 -1.832 1.00 97.06 78 THR A O 1
ATOM 593 N N . ASN A 1 79 ? -20.594 4.185 -3.333 1.00 94.38 79 ASN A N 1
ATOM 594 C CA . ASN A 1 79 ? -19.699 3.855 -4.443 1.00 94.38 79 ASN A CA 1
ATOM 595 C C . ASN A 1 79 ? -18.284 4.457 -4.303 1.00 94.38 79 ASN A C 1
ATOM 597 O O . ASN A 1 79 ? -17.423 4.118 -5.111 1.00 94.38 79 ASN A O 1
ATOM 601 N N . LEU A 1 80 ? -18.054 5.322 -3.307 1.00 94.38 80 LEU A N 1
ATOM 602 C CA . LEU A 1 80 ? -16.746 5.887 -2.952 1.00 94.38 80 LEU A CA 1
ATOM 603 C C . LEU A 1 80 ? -16.000 5.049 -1.900 1.00 94.38 80 LEU A C 1
ATOM 605 O O . LEU A 1 80 ? -14.833 5.322 -1.619 1.00 94.38 80 LEU A O 1
ATOM 609 N N . GLY A 1 81 ? -16.650 4.015 -1.353 1.00 96.94 81 GLY A N 1
ATOM 610 C CA . GLY A 1 81 ? -16.072 3.147 -0.330 1.00 96.94 81 GLY A CA 1
ATOM 611 C C . GLY A 1 81 ? -16.371 3.591 1.104 1.00 96.94 81 GLY A C 1
ATOM 612 O O . GLY A 1 81 ? -15.755 3.053 2.024 1.00 96.94 81 GLY A O 1
ATOM 613 N N . ASP A 1 82 ? -17.286 4.548 1.314 1.00 98.06 82 ASP A N 1
ATOM 614 C CA . ASP A 1 82 ? -17.586 5.091 2.644 1.00 98.06 82 ASP A CA 1
ATOM 615 C C . ASP A 1 82 ? -18.212 4.036 3.561 1.00 98.06 82 ASP A C 1
ATOM 617 O O . ASP A 1 82 ? -19.112 3.291 3.161 1.00 98.06 82 ASP A O 1
ATOM 621 N N . PHE A 1 83 ? -17.816 4.034 4.828 1.00 98.56 83 PHE A N 1
ATOM 622 C CA . PHE A 1 83 ? -18.472 3.292 5.897 1.00 98.56 83 PHE A CA 1
ATOM 623 C C . PHE A 1 83 ? -18.661 4.180 7.130 1.00 98.56 83 PHE A C 1
ATOM 625 O O . PHE A 1 83 ? -17.979 5.184 7.316 1.00 98.56 83 PHE A O 1
ATOM 632 N N . ALA A 1 84 ? -19.598 3.786 7.991 1.00 98.19 84 ALA A N 1
ATOM 633 C CA . ALA A 1 84 ? -19.774 4.397 9.302 1.00 98.19 84 ALA A CA 1
ATOM 634 C C . ALA A 1 84 ? -20.345 3.385 10.301 1.00 98.19 84 ALA A C 1
ATOM 636 O O . ALA A 1 84 ? -21.172 2.527 9.950 1.00 98.19 84 ALA A O 1
ATOM 637 N N . VAL A 1 85 ? -19.918 3.512 11.555 1.00 97.25 85 VAL A N 1
ATOM 638 C CA . VAL A 1 85 ? -20.415 2.780 12.723 1.00 97.25 85 VAL A CA 1
ATOM 639 C C . VAL A 1 85 ? -20.661 3.774 13.845 1.00 97.25 85 VAL A C 1
ATOM 641 O O . VAL A 1 85 ? -19.753 4.486 14.256 1.00 97.25 85 VAL A O 1
ATOM 644 N N . LYS A 1 86 ? -21.887 3.799 14.367 1.00 96.50 86 LYS A N 1
ATOM 645 C CA . LYS A 1 86 ? -22.264 4.639 15.510 1.00 96.50 86 LYS A CA 1
ATOM 646 C C . LYS A 1 86 ? -22.148 3.866 16.818 1.00 96.50 86 LYS A C 1
ATOM 648 O O . LYS A 1 86 ? -22.252 2.641 16.821 1.00 96.50 86 LYS A O 1
ATOM 653 N N . ASN A 1 87 ? -22.043 4.598 17.925 1.00 95.69 87 ASN A N 1
ATOM 654 C CA . ASN A 1 87 ? -22.049 4.052 19.285 1.00 95.69 87 ASN A CA 1
ATOM 655 C C . ASN A 1 87 ? -20.913 3.042 19.544 1.00 95.69 87 ASN A C 1
ATOM 657 O O . ASN A 1 87 ? -21.096 2.049 20.256 1.00 95.69 87 ASN A O 1
ATOM 661 N N . VAL A 1 88 ? -19.737 3.286 18.960 1.00 96.69 88 VAL A N 1
ATOM 662 C CA . VAL A 1 88 ? -18.530 2.495 19.210 1.00 96.69 88 VAL A CA 1
ATOM 663 C C . VAL A 1 88 ? -18.056 2.764 20.635 1.00 96.69 88 VAL A C 1
ATOM 665 O O . VAL A 1 88 ? -17.837 3.910 21.033 1.00 96.69 88 VAL A O 1
ATOM 668 N N . ASN A 1 89 ? -17.926 1.683 21.400 1.00 96.94 89 ASN A N 1
ATOM 669 C CA . ASN A 1 89 ? -17.535 1.692 22.803 1.00 96.94 89 ASN A CA 1
ATOM 670 C C . ASN A 1 89 ? -16.391 0.690 23.012 1.00 96.94 89 ASN A C 1
ATOM 672 O O . ASN A 1 89 ? -16.613 -0.518 22.891 1.00 96.94 89 ASN A O 1
ATOM 676 N N . LEU A 1 90 ? -15.197 1.197 23.322 1.00 97.38 90 LEU A N 1
ATOM 677 C CA . LEU A 1 90 ? -13.958 0.430 23.475 1.00 97.38 90 LEU A CA 1
ATOM 678 C C . LEU A 1 90 ? -13.301 0.738 24.826 1.00 97.38 90 LEU A C 1
ATOM 680 O O . LEU A 1 90 ? -13.312 1.875 25.296 1.00 97.38 90 LEU A O 1
ATOM 684 N N . ALA A 1 91 ? -12.707 -0.270 25.450 1.00 97.06 91 ALA A N 1
ATOM 685 C CA . ALA A 1 91 ? -11.927 -0.159 26.676 1.00 97.06 91 ALA A CA 1
ATOM 686 C C . ALA A 1 91 ? -10.546 0.483 26.445 1.00 97.06 91 ALA A C 1
ATOM 688 O O . ALA A 1 91 ? -9.974 1.023 27.389 1.00 97.06 91 ALA A O 1
ATOM 689 N N . SER A 1 92 ? -10.046 0.452 25.208 1.00 97.31 92 SER A N 1
ATOM 690 C CA . SER A 1 92 ? -8.823 1.118 24.749 1.00 97.31 92 SER A CA 1
ATOM 691 C C . SER A 1 92 ? -9.080 1.864 23.437 1.00 97.31 92 SER A C 1
ATOM 693 O O . SER A 1 92 ? -10.030 1.570 22.713 1.00 97.31 92 SER A O 1
ATOM 695 N N . GLN A 1 93 ? -8.221 2.833 23.145 1.00 97.62 93 GLN A N 1
ATOM 696 C CA . GLN A 1 93 ? -8.205 3.636 21.936 1.00 97.62 93 GLN A CA 1
ATOM 697 C C . GLN A 1 93 ? -7.771 2.858 20.694 1.00 97.62 93 GLN A C 1
ATOM 699 O O . GLN A 1 93 ? -8.065 3.296 19.583 1.00 97.62 93 GLN A O 1
ATOM 704 N N . TYR A 1 94 ? -7.083 1.728 20.865 1.00 98.38 94 TYR A N 1
ATOM 705 C CA . TYR A 1 94 ? -6.523 0.986 19.746 1.00 98.38 94 TYR A CA 1
ATOM 706 C C . TYR A 1 94 ? -7.565 0.082 19.094 1.00 98.38 94 TYR A C 1
ATOM 708 O O . TYR A 1 94 ? -8.270 -0.685 19.761 1.00 98.38 94 TYR A O 1
ATOM 716 N N . ALA A 1 95 ? -7.639 0.154 17.769 1.00 98.38 95 ALA A N 1
ATOM 717 C CA . ALA A 1 95 ? -8.556 -0.646 16.977 1.00 98.38 95 ALA A CA 1
ATOM 718 C C . ALA A 1 95 ? -7.892 -1.180 15.704 1.00 98.38 95 ALA A C 1
ATOM 720 O O . ALA A 1 95 ? -7.050 -0.520 15.101 1.00 98.38 95 ALA A O 1
ATOM 721 N N . LEU A 1 96 ? -8.319 -2.369 15.278 1.00 98.69 96 LEU A N 1
ATOM 722 C CA . LEU A 1 96 ? -7.991 -2.943 13.974 1.00 98.69 96 LEU A CA 1
ATOM 723 C C . LEU A 1 96 ? -9.236 -2.927 13.086 1.00 98.69 96 LEU A C 1
ATOM 725 O O . LEU A 1 96 ? -10.259 -3.519 13.436 1.00 98.69 96 LEU A O 1
ATOM 729 N N . LEU A 1 97 ? -9.150 -2.262 11.939 1.00 98.75 97 LEU A N 1
ATOM 730 C CA . LEU A 1 97 ? -10.203 -2.208 10.937 1.00 98.75 97 LEU A CA 1
ATOM 731 C C . LEU A 1 97 ? -9.935 -3.234 9.832 1.00 98.75 97 LEU A C 1
ATOM 733 O O . LEU A 1 97 ? -8.957 -3.123 9.108 1.00 98.75 97 LEU A O 1
ATOM 737 N N . GLU A 1 98 ? -10.825 -4.220 9.757 1.00 98.69 98 GLU A N 1
ATOM 738 C CA . GLU A 1 98 ? -11.070 -5.216 8.706 1.00 98.69 98 GLU A CA 1
ATOM 739 C C . GLU A 1 98 ? -11.927 -4.702 7.540 1.00 98.69 98 GLU A C 1
ATOM 741 O O . GLU A 1 98 ? -13.114 -4.533 7.804 1.00 98.69 98 GLU A O 1
ATOM 746 N N . VAL A 1 99 ? -11.464 -4.515 6.296 1.00 98.75 99 VAL A N 1
ATOM 747 C CA . VAL A 1 99 ? -12.384 -4.512 5.130 1.00 98.75 99 VAL A CA 1
ATOM 748 C C . VAL A 1 99 ? -12.201 -5.768 4.295 1.00 98.75 99 VAL A C 1
ATOM 750 O O . VAL A 1 99 ? -11.078 -6.119 3.958 1.00 98.75 99 VAL A O 1
ATOM 753 N N . ASN A 1 100 ? -13.304 -6.420 3.923 1.00 98.62 100 ASN A N 1
ATOM 754 C CA . ASN A 1 100 ? -13.316 -7.564 3.016 1.00 98.62 100 ASN A CA 1
ATOM 755 C C . ASN A 1 100 ? -14.402 -7.401 1.944 1.00 98.62 100 ASN A C 1
ATOM 757 O O . ASN A 1 100 ? -15.580 -7.187 2.258 1.00 98.62 100 ASN A O 1
ATOM 761 N N . GLY A 1 101 ? -14.018 -7.515 0.674 1.00 98.44 101 GLY A N 1
ATOM 762 C CA . GLY A 1 101 ? -14.965 -7.445 -0.432 1.00 98.44 101 GLY A CA 1
ATOM 763 C C . GLY A 1 101 ? -14.325 -7.255 -1.800 1.00 98.44 101 GLY A C 1
ATOM 764 O O . GLY A 1 101 ? -13.105 -7.298 -1.957 1.00 98.44 101 GLY A O 1
ATOM 765 N N . TYR A 1 102 ? -15.184 -7.066 -2.800 1.00 98.56 102 TYR A N 1
ATOM 766 C CA . TYR A 1 102 ? -14.778 -6.691 -4.153 1.00 98.56 102 TYR A CA 1
ATOM 767 C C . TYR A 1 102 ? -14.444 -5.198 -4.206 1.00 98.56 102 TYR A C 1
ATOM 769 O O . TYR A 1 102 ? -15.021 -4.397 -3.467 1.00 98.56 102 TYR A O 1
ATOM 777 N N . PHE A 1 103 ? -13.569 -4.814 -5.128 1.00 97.62 103 PHE A N 1
ATOM 778 C CA . PHE A 1 103 ? -13.125 -3.435 -5.316 1.00 97.62 103 PHE A CA 1
ATOM 779 C C . PHE A 1 103 ? -13.184 -3.038 -6.790 1.00 97.62 103 PHE A C 1
ATOM 781 O O . PHE A 1 103 ? -13.273 -3.888 -7.678 1.00 97.62 103 PHE A O 1
ATOM 788 N N . ARG A 1 104 ? -13.152 -1.735 -7.067 1.00 96.75 104 ARG A N 1
ATOM 789 C CA . ARG A 1 104 ? -12.944 -1.235 -8.429 1.00 96.75 104 ARG A CA 1
ATOM 790 C C . ARG A 1 104 ? -11.464 -1.321 -8.787 1.00 96.75 104 ARG A C 1
ATOM 792 O O . ARG A 1 104 ? -10.638 -0.737 -8.099 1.00 96.75 104 ARG A O 1
ATOM 799 N N . ASN A 1 105 ? -11.146 -2.058 -9.841 1.00 96.56 105 ASN A N 1
ATOM 800 C CA . ASN A 1 105 ? -9.785 -2.309 -10.291 1.00 96.56 105 ASN A CA 1
ATOM 801 C C . ASN A 1 105 ? -9.354 -1.208 -11.274 1.00 96.56 105 ASN A C 1
ATOM 803 O O . ASN A 1 105 ? -9.898 -1.102 -12.373 1.00 96.56 105 ASN A O 1
ATOM 807 N N . GLU A 1 106 ? -8.383 -0.395 -10.862 1.00 94.06 106 GLU A N 1
ATOM 808 C CA . GLU A 1 106 ? -7.854 0.763 -11.595 1.00 94.06 106 GLU A CA 1
ATOM 809 C C . GLU A 1 106 ? -7.270 0.362 -12.959 1.00 94.06 106 GLU A C 1
ATOM 811 O O . GLU A 1 106 ? -7.454 1.054 -13.958 1.00 94.06 106 GLU A O 1
ATOM 816 N N . VAL A 1 107 ? -6.607 -0.796 -13.015 1.00 94.00 107 VAL A N 1
ATOM 817 C CA . VAL A 1 107 ? -5.884 -1.279 -14.202 1.00 94.00 107 VAL A CA 1
ATOM 818 C C . VAL A 1 107 ? -6.831 -1.766 -15.296 1.00 94.00 107 VAL A C 1
ATOM 820 O O . VAL A 1 107 ? -6.597 -1.532 -16.478 1.00 94.00 107 VAL A O 1
ATOM 823 N N . THR A 1 108 ? -7.933 -2.409 -14.916 1.00 94.62 108 THR A N 1
ATOM 824 C CA . THR A 1 108 ? -8.912 -2.974 -15.863 1.00 94.62 108 THR A CA 1
ATOM 825 C C . THR A 1 108 ? -10.146 -2.094 -16.073 1.00 94.62 108 THR A C 1
ATOM 827 O O . THR A 1 108 ? -10.935 -2.365 -16.980 1.00 94.62 108 THR A O 1
ATOM 830 N N . GLY A 1 109 ? -10.377 -1.116 -15.192 1.00 94.12 109 GLY A N 1
ATOM 831 C CA . GLY A 1 109 ? -11.584 -0.286 -15.146 1.00 94.12 109 GLY A CA 1
ATOM 832 C C . GLY A 1 109 ? -12.846 -1.009 -14.667 1.00 94.12 109 GLY A C 1
ATOM 833 O O . GLY A 1 109 ? -13.908 -0.391 -14.572 1.00 94.12 109 GLY A O 1
ATOM 834 N N . LYS A 1 110 ? -12.761 -2.301 -14.335 1.00 95.94 110 LYS A N 1
ATOM 835 C CA . LYS A 1 110 ? -13.898 -3.150 -13.951 1.00 95.94 110 LYS A CA 1
ATOM 836 C C . LYS A 1 110 ? -13.920 -3.415 -12.447 1.00 95.94 110 LYS A C 1
ATOM 838 O O . LYS A 1 110 ? -12.998 -3.072 -11.713 1.00 95.94 110 LYS A O 1
ATOM 843 N N . ASN A 1 111 ? -14.986 -4.056 -11.977 1.00 97.38 111 ASN A N 1
ATOM 844 C CA . ASN A 1 111 ? -14.974 -4.661 -10.647 1.00 97.38 111 ASN A CA 1
ATOM 845 C C . ASN A 1 111 ? -13.978 -5.827 -10.622 1.00 97.38 111 ASN A C 1
ATOM 847 O O . ASN A 1 111 ? -13.829 -6.531 -11.623 1.00 97.38 111 ASN A O 1
ATOM 851 N N . SER A 1 112 ? -13.330 -6.038 -9.481 1.00 97.62 112 SER A N 1
ATOM 852 C CA . SER A 1 112 ? -12.406 -7.146 -9.274 1.00 97.62 112 SER A CA 1
ATOM 853 C C . SER A 1 112 ? -13.098 -8.501 -9.454 1.00 97.62 112 SER A C 1
ATOM 855 O O . SER A 1 112 ? -14.268 -8.674 -9.114 1.00 97.62 112 SER A O 1
ATOM 857 N N . GLU A 1 113 ? -12.362 -9.484 -9.972 1.00 96.62 113 GLU A N 1
ATOM 858 C CA . GLU A 1 113 ? -12.863 -10.857 -10.155 1.00 96.62 113 GLU A CA 1
ATOM 859 C C . GLU A 1 113 ? -12.844 -11.677 -8.854 1.00 96.62 113 GLU A C 1
ATOM 861 O O . GLU A 1 113 ? -13.444 -12.747 -8.774 1.00 96.62 113 GLU A O 1
ATOM 866 N N . GLY A 1 114 ? -12.185 -11.157 -7.815 1.00 96.75 114 GLY A N 1
ATOM 867 C CA . GLY A 1 114 ? -12.091 -11.755 -6.489 1.00 96.75 114 GLY A CA 1
ATOM 868 C C . GLY A 1 114 ? -12.213 -10.713 -5.380 1.00 96.75 114 GLY A C 1
ATOM 869 O O . GLY A 1 114 ? -12.065 -9.508 -5.612 1.00 96.75 114 GLY A O 1
ATOM 870 N N . MET A 1 115 ? -12.494 -11.196 -4.171 1.00 97.81 115 MET A N 1
ATOM 871 C CA . MET A 1 115 ? -12.458 -10.381 -2.961 1.00 97.81 115 MET A CA 1
ATOM 872 C C . MET A 1 115 ? -11.040 -10.326 -2.399 1.00 97.81 115 MET A C 1
ATOM 874 O O . MET A 1 115 ? -10.302 -11.305 -2.484 1.00 97.81 115 MET A O 1
ATOM 878 N N . ILE A 1 116 ? -10.710 -9.210 -1.762 1.00 98.12 116 ILE A N 1
ATOM 879 C CA . ILE A 1 116 ? -9.485 -9.040 -0.975 1.00 98.12 116 ILE A CA 1
ATOM 880 C C . ILE A 1 116 ? -9.845 -8.602 0.442 1.00 98.12 116 ILE A C 1
ATOM 882 O O . ILE A 1 116 ? -10.961 -8.124 0.676 1.00 98.12 116 ILE A O 1
ATOM 886 N N . SER A 1 117 ? -8.886 -8.724 1.359 1.00 98.12 117 SER A N 1
ATOM 887 C CA . SER A 1 117 ? -8.955 -8.096 2.677 1.00 98.12 117 SER A CA 1
ATOM 888 C C . SER A 1 117 ? -7.851 -7.060 2.835 1.00 98.12 117 SER A C 1
ATOM 890 O O . SER A 1 117 ? -6.702 -7.354 2.521 1.00 98.12 117 SER A O 1
ATOM 892 N N . LEU A 1 118 ? -8.187 -5.879 3.351 1.00 98.69 118 LEU A N 1
ATOM 893 C CA . LEU A 1 118 ? -7.217 -4.859 3.758 1.00 98.69 118 LEU A CA 1
ATOM 894 C C . LEU A 1 118 ? -7.444 -4.485 5.219 1.00 98.69 118 LEU A C 1
ATOM 896 O O . LEU A 1 118 ? -8.577 -4.515 5.697 1.00 98.69 118 LEU A O 1
ATOM 900 N N . ASN A 1 119 ? -6.359 -4.108 5.895 1.00 98.62 119 ASN A N 1
ATOM 901 C CA . ASN A 1 119 ? -6.341 -3.817 7.325 1.00 98.62 119 ASN A CA 1
AT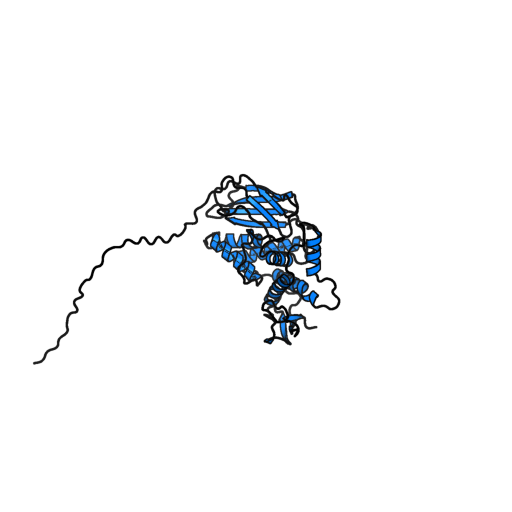OM 902 C C . ASN A 1 119 ? -5.942 -2.359 7.573 1.00 98.62 119 ASN A C 1
ATOM 904 O O . ASN A 1 119 ? -5.198 -1.787 6.779 1.00 98.62 119 ASN A O 1
ATOM 908 N N . ALA A 1 120 ? -6.390 -1.775 8.682 1.00 98.69 120 ALA A N 1
ATOM 909 C CA . ALA A 1 120 ? -5.810 -0.555 9.243 1.00 98.69 120 ALA A CA 1
ATOM 910 C C . ALA A 1 120 ? -5.746 -0.654 10.769 1.00 98.69 120 ALA A C 1
ATOM 912 O O . ALA A 1 120 ? -6.751 -0.940 11.420 1.00 98.69 120 ALA A O 1
ATOM 913 N N . LEU A 1 121 ? -4.566 -0.429 11.341 1.00 98.56 121 LEU A N 1
ATOM 914 C CA . LEU A 1 121 ? -4.336 -0.468 12.783 1.00 98.56 121 LEU A CA 1
ATOM 915 C C . LEU A 1 121 ? -4.194 0.957 13.313 1.00 98.56 121 LEU A C 1
ATOM 917 O O . LEU A 1 121 ? -3.217 1.612 12.974 1.00 98.56 121 LEU A O 1
ATOM 921 N N . THR A 1 122 ? -5.103 1.398 14.180 1.00 98.19 122 THR A N 1
ATOM 922 C CA . THR A 1 122 ? -5.289 2.825 14.473 1.00 98.19 122 THR A CA 1
ATOM 923 C C . THR A 1 122 ? -5.411 3.152 15.962 1.00 98.19 122 THR A C 1
ATOM 925 O O . THR A 1 122 ? -5.838 2.311 16.755 1.00 98.19 122 THR A O 1
ATOM 928 N N . ASP A 1 123 ? -5.093 4.399 16.322 1.00 97.81 123 ASP A N 1
ATOM 929 C CA . ASP A 1 123 ? -5.379 5.015 17.624 1.00 97.81 123 ASP A CA 1
ATOM 930 C C . ASP A 1 123 ? -6.524 6.033 17.485 1.00 97.81 123 ASP A C 1
ATOM 932 O O . ASP A 1 123 ? -6.374 7.092 16.873 1.00 97.81 123 ASP A O 1
ATOM 936 N N . LEU A 1 124 ? -7.672 5.729 18.096 1.00 97.38 124 LEU A N 1
ATOM 937 C CA . LEU A 1 124 ? -8.905 6.520 18.030 1.00 97.38 124 LEU A CA 1
ATOM 938 C C . LEU A 1 124 ? -8.986 7.683 19.036 1.00 97.38 124 LEU A C 1
ATOM 940 O O . LEU A 1 124 ? -10.031 8.336 19.123 1.00 97.38 124 LEU A O 1
ATOM 944 N N . THR A 1 125 ? -7.933 7.968 19.806 1.00 95.56 125 THR A N 1
ATOM 945 C CA . THR A 1 125 ? -7.947 9.009 20.852 1.00 95.56 125 THR A CA 1
ATOM 946 C C . THR A 1 125 ? -8.389 10.355 20.276 1.00 95.56 125 THR A C 1
ATOM 948 O O . THR A 1 125 ? -9.374 10.944 20.735 1.00 95.56 125 THR A O 1
ATOM 951 N N . ASN A 1 126 ? -7.724 10.782 19.198 1.00 93.56 126 ASN A N 1
ATOM 952 C CA . ASN A 1 126 ? -7.905 12.098 18.578 1.00 93.56 126 ASN A CA 1
ATOM 953 C C . ASN A 1 126 ? -8.506 12.044 17.165 1.00 93.56 126 ASN A C 1
ATOM 955 O O . ASN A 1 126 ? -8.547 13.067 16.486 1.00 93.56 126 ASN A O 1
ATOM 959 N N . ARG A 1 127 ? -9.004 10.881 16.724 1.00 94.44 127 ARG A N 1
ATOM 960 C CA . ARG A 1 127 ? -9.612 10.708 15.396 1.00 94.44 127 ARG A CA 1
ATOM 961 C C . ARG A 1 127 ? -10.966 10.008 15.459 1.00 94.44 127 ARG A C 1
ATOM 963 O O . ARG A 1 127 ? -11.300 9.297 16.406 1.00 94.44 127 ARG A O 1
ATOM 970 N N . ASN A 1 128 ? -11.781 10.265 14.450 1.00 95.12 128 ASN A N 1
ATOM 971 C CA . ASN A 1 128 ? -13.068 9.609 14.207 1.00 95.12 128 ASN A CA 1
ATOM 972 C C . ASN A 1 128 ? -13.193 9.102 12.763 1.00 95.12 128 ASN A C 1
ATOM 974 O O . ASN A 1 128 ? -14.126 8.359 12.463 1.00 95.12 128 ASN A O 1
ATOM 978 N N . ASN A 1 129 ? -12.270 9.509 11.893 1.00 97.19 129 ASN A N 1
ATOM 979 C CA . ASN A 1 129 ? -12.147 9.032 10.533 1.00 97.19 129 ASN A CA 1
ATOM 980 C C . ASN A 1 129 ? -10.914 8.124 10.437 1.00 97.19 129 ASN A C 1
ATOM 982 O O . ASN A 1 129 ? -9.873 8.466 10.996 1.00 97.19 129 ASN A O 1
ATOM 986 N N . VAL A 1 130 ? -11.065 6.956 9.817 1.00 98.12 130 VAL A N 1
ATOM 987 C CA . VAL A 1 130 ? -9.988 5.991 9.590 1.00 98.12 130 VAL A CA 1
ATOM 988 C C . VAL A 1 130 ? -10.206 5.359 8.223 1.00 98.12 130 VAL A C 1
ATOM 990 O O . VAL A 1 130 ? -11.117 4.547 8.038 1.00 98.12 130 VAL A O 1
ATOM 993 N N . ASN A 1 131 ? -9.366 5.725 7.264 1.00 98.44 131 ASN A N 1
ATOM 994 C CA . ASN A 1 131 ? -9.370 5.108 5.949 1.00 98.44 131 ASN A CA 1
ATOM 995 C C . ASN A 1 131 ? -8.620 3.777 5.989 1.00 98.44 131 ASN A C 1
ATOM 997 O O . ASN A 1 131 ? -7.643 3.618 6.716 1.00 98.44 131 ASN A O 1
ATOM 1001 N N . VAL A 1 132 ? -9.086 2.815 5.195 1.00 98.69 132 VAL A N 1
ATOM 1002 C CA . VAL A 1 132 ? -8.431 1.515 5.016 1.00 98.69 132 VAL A CA 1
ATOM 1003 C C . VAL A 1 132 ? -7.969 1.413 3.573 1.00 98.69 132 VAL A C 1
ATOM 1005 O O . VAL A 1 132 ? -8.789 1.473 2.654 1.00 98.69 132 VAL A O 1
ATOM 1008 N N . ASN A 1 133 ? -6.668 1.264 3.360 1.00 97.94 133 ASN A N 1
ATOM 1009 C CA . ASN A 1 133 ? -6.063 1.223 2.036 1.00 97.94 133 ASN A CA 1
ATOM 1010 C C . ASN A 1 133 ? -4.842 0.289 1.989 1.00 97.94 133 ASN A C 1
ATOM 1012 O O . ASN A 1 133 ? -4.572 -0.473 2.917 1.00 97.94 133 ASN A O 1
ATOM 1016 N N . VAL A 1 134 ? -4.134 0.286 0.857 1.00 97.31 134 VAL A N 1
ATOM 1017 C CA . VAL A 1 134 ? -2.970 -0.590 0.649 1.00 97.31 134 VAL A CA 1
ATOM 1018 C C . VAL A 1 134 ? -1.845 -0.285 1.642 1.00 97.31 134 VAL A C 1
ATOM 1020 O O . VAL A 1 134 ? -1.259 -1.214 2.187 1.00 97.31 134 VAL A O 1
ATOM 1023 N N . LEU A 1 135 ? -1.574 0.992 1.923 1.00 97.44 135 LEU A N 1
ATOM 1024 C CA . LEU A 1 135 ? -0.531 1.397 2.866 1.00 97.44 135 LEU A CA 1
ATOM 1025 C C . LEU A 1 135 ? -0.868 0.970 4.293 1.00 97.44 135 LEU A C 1
ATOM 1027 O O . LEU A 1 135 ? -0.036 0.333 4.935 1.00 97.44 135 LEU A O 1
ATOM 1031 N N . THR A 1 136 ? -2.098 1.235 4.753 1.00 98.50 136 THR A N 1
ATOM 1032 C CA . THR A 1 136 ? -2.538 0.840 6.105 1.00 98.50 136 THR A CA 1
ATOM 1033 C C . THR A 1 136 ? -2.441 -0.674 6.308 1.00 98.50 136 THR A C 1
ATOM 1035 O O . THR A 1 136 ? -2.167 -1.155 7.410 1.00 98.50 136 THR A O 1
ATOM 1038 N N . HIS A 1 137 ? -2.647 -1.447 5.237 1.00 98.62 137 HIS A N 1
ATOM 1039 C CA . HIS A 1 137 ? -2.507 -2.895 5.280 1.00 98.62 137 HIS A CA 1
ATOM 1040 C C . HIS A 1 137 ? -1.040 -3.314 5.426 1.00 98.62 137 HIS A C 1
ATOM 1042 O O . HIS A 1 137 ? -0.732 -4.110 6.313 1.00 98.62 137 HIS A O 1
ATOM 1048 N N . LEU A 1 138 ? -0.141 -2.749 4.613 1.00 98.12 138 LEU A N 1
ATOM 1049 C CA . LEU A 1 138 ? 1.294 -3.061 4.639 1.00 98.12 138 LEU A CA 1
ATOM 1050 C C . LEU A 1 138 ? 1.952 -2.727 5.988 1.00 98.12 138 LEU A C 1
ATOM 1052 O O . LEU A 1 138 ? 2.812 -3.473 6.449 1.00 98.12 138 LEU A O 1
ATOM 1056 N N . GLU A 1 139 ? 1.535 -1.648 6.654 1.00 97.81 139 GLU A N 1
ATOM 1057 C CA . GLU A 1 139 ? 2.108 -1.242 7.949 1.00 97.81 139 GLU A CA 1
ATOM 1058 C C . GLU A 1 139 ? 1.593 -2.049 9.146 1.00 97.81 139 GLU A C 1
ATOM 1060 O O . GLU A 1 139 ? 2.218 -2.029 10.207 1.00 97.81 139 GLU A O 1
ATOM 1065 N N . THR A 1 140 ? 0.445 -2.727 9.021 1.00 98.44 140 THR A N 1
ATOM 1066 C CA . THR A 1 140 ? -0.289 -3.269 10.177 1.00 98.44 140 THR A CA 1
ATOM 1067 C C . THR A 1 140 ? 0.587 -4.219 10.996 1.00 98.44 140 THR A C 1
ATOM 1069 O O . THR A 1 140 ? 0.785 -4.004 12.195 1.00 98.44 140 THR A O 1
ATOM 1072 N N . ASP A 1 141 ? 1.174 -5.225 10.349 1.00 98.06 141 ASP A N 1
ATOM 1073 C CA . ASP A 1 141 ? 1.981 -6.239 11.033 1.00 98.06 141 ASP A CA 1
ATOM 1074 C C . ASP A 1 141 ? 3.340 -5.694 11.488 1.00 98.06 141 ASP A C 1
ATOM 1076 O O . ASP A 1 141 ? 3.881 -6.139 12.507 1.00 98.06 141 ASP A O 1
ATOM 1080 N N . ARG A 1 142 ? 3.877 -4.687 10.787 1.00 98.19 142 ARG A N 1
ATOM 1081 C CA . ARG A 1 142 ? 5.098 -3.991 11.206 1.00 98.19 142 ARG A CA 1
ATOM 1082 C C . ARG A 1 142 ? 4.883 -3.240 12.511 1.00 98.19 142 ARG A C 1
ATOM 1084 O O . ARG A 1 142 ? 5.669 -3.398 13.443 1.00 98.19 142 ARG A O 1
ATOM 1091 N N . VAL A 1 143 ? 3.783 -2.512 12.631 1.00 98.38 143 VAL A N 1
ATOM 1092 C CA . VAL A 1 143 ? 3.444 -1.783 13.858 1.00 98.38 143 VAL A CA 1
ATOM 1093 C C . VAL A 1 143 ? 3.198 -2.752 15.013 1.00 98.38 143 VAL A C 1
ATOM 1095 O O . VAL A 1 143 ? 3.738 -2.548 16.100 1.00 98.38 143 VAL A O 1
ATOM 1098 N N . LEU A 1 144 ? 2.470 -3.851 14.780 1.00 97.81 144 LEU A N 1
ATOM 1099 C CA . LEU A 1 144 ? 2.297 -4.897 15.795 1.00 97.81 144 LEU A CA 1
ATOM 1100 C C . LEU A 1 144 ? 3.643 -5.469 16.255 1.00 97.81 144 LEU A C 1
ATOM 1102 O O . LEU A 1 144 ? 3.854 -5.630 17.454 1.00 97.81 144 LEU A O 1
ATOM 1106 N N . ASN A 1 145 ? 4.574 -5.739 15.335 1.00 97.69 145 ASN A N 1
ATOM 1107 C CA . ASN A 1 145 ? 5.907 -6.239 15.675 1.00 97.69 145 ASN A CA 1
ATOM 1108 C C . ASN A 1 145 ? 6.697 -5.239 16.537 1.00 97.69 145 ASN A C 1
ATOM 1110 O O . ASN A 1 145 ? 7.221 -5.625 17.586 1.00 97.69 145 ASN A O 1
ATOM 1114 N N . LEU A 1 146 ? 6.745 -3.967 16.130 1.00 97.75 146 LEU A N 1
ATOM 1115 C CA . LEU A 1 146 ? 7.466 -2.901 16.836 1.00 97.75 146 LEU A CA 1
ATOM 1116 C C . LEU A 1 146 ? 6.936 -2.711 18.265 1.00 97.75 146 LEU A C 1
ATOM 1118 O O . LEU A 1 146 ? 7.715 -2.668 19.218 1.00 97.75 146 LEU A O 1
ATOM 1122 N N . VAL A 1 147 ? 5.615 -2.698 18.447 1.00 96.69 147 VAL A N 1
ATOM 1123 C CA . VAL A 1 147 ? 5.014 -2.557 19.781 1.00 96.69 147 VAL A CA 1
ATOM 1124 C C . VAL A 1 147 ? 5.200 -3.830 20.611 1.00 96.69 147 VAL A C 1
ATOM 1126 O O . VAL A 1 147 ? 5.725 -3.783 21.721 1.00 96.69 147 VAL A O 1
ATOM 1129 N N . GLN A 1 148 ? 4.811 -4.995 20.087 1.00 95.50 148 GLN A N 1
ATOM 1130 C CA . GLN A 1 148 ? 4.731 -6.226 20.883 1.00 95.50 148 GLN A CA 1
ATOM 1131 C C . GLN A 1 148 ? 6.090 -6.862 21.172 1.00 95.50 148 GLN A C 1
ATOM 1133 O O . GLN A 1 148 ? 6.269 -7.464 22.231 1.00 95.50 148 GLN A O 1
ATOM 1138 N N . LYS A 1 149 ? 7.036 -6.788 20.229 1.00 95.31 149 LYS A N 1
ATOM 1139 C CA . LYS A 1 149 ? 8.343 -7.451 20.357 1.00 95.31 149 LYS A CA 1
ATOM 1140 C C . LYS A 1 149 ? 9.452 -6.494 20.759 1.00 95.31 149 LYS A C 1
ATOM 1142 O O . LYS A 1 149 ? 10.368 -6.915 21.459 1.00 95.31 149 LYS A O 1
ATOM 1147 N N . GLN A 1 150 ? 9.384 -5.244 20.306 1.00 94.12 150 GLN A N 1
ATOM 1148 C CA . GLN A 1 150 ? 10.434 -4.251 20.554 1.00 94.12 150 GLN A CA 1
ATOM 1149 C C . GLN A 1 150 ? 10.049 -3.252 21.653 1.00 94.12 150 GLN A C 1
ATOM 1151 O O . GLN A 1 150 ? 10.911 -2.523 22.133 1.00 94.12 150 GLN A O 1
ATOM 1156 N N . GLY A 1 151 ? 8.790 -3.265 22.109 1.00 94.62 151 GLY A N 1
ATOM 1157 C CA . GLY A 1 151 ? 8.323 -2.438 23.221 1.00 94.62 151 GLY A CA 1
ATOM 1158 C C . GLY A 1 151 ? 8.214 -0.953 22.882 1.00 94.62 151 GLY A C 1
ATOM 1159 O O . GLY A 1 151 ? 8.255 -0.129 23.793 1.00 94.62 151 GLY A O 1
ATOM 1160 N N . MET A 1 152 ? 8.117 -0.605 21.595 1.00 96.00 152 MET A N 1
ATOM 1161 C CA . MET A 1 152 ? 7.926 0.780 21.163 1.00 96.00 152 MET A CA 1
ATOM 1162 C C . MET A 1 152 ? 6.534 1.297 21.535 1.00 96.00 152 MET A C 1
ATOM 1164 O O . MET A 1 152 ? 5.579 0.521 21.627 1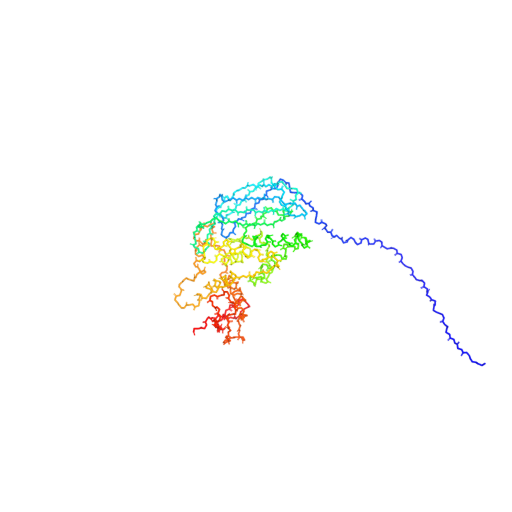.00 96.00 152 MET A O 1
ATOM 1168 N N . SER A 1 153 ? 6.419 2.618 21.709 1.00 95.94 153 SER A N 1
ATOM 1169 C CA . SER A 1 153 ? 5.117 3.287 21.791 1.00 95.94 153 SER A CA 1
ATOM 1170 C C . SER A 1 153 ? 4.334 3.064 20.495 1.00 95.94 153 SER A C 1
ATOM 1172 O O . SER A 1 153 ? 4.921 2.828 19.432 1.00 95.94 153 SER A O 1
ATOM 1174 N N . PHE A 1 154 ? 3.003 3.145 20.560 1.00 96.75 154 PHE A N 1
ATOM 1175 C CA . PHE A 1 154 ? 2.190 2.989 19.355 1.00 96.75 154 PHE A CA 1
ATOM 1176 C C . PHE A 1 154 ? 2.516 4.083 18.336 1.00 96.75 154 PHE A C 1
ATOM 1178 O O . PHE A 1 154 ? 2.700 3.775 17.162 1.00 96.75 154 PHE A O 1
ATOM 1185 N N . ALA A 1 155 ? 2.634 5.337 18.787 1.00 96.12 155 ALA A N 1
ATOM 1186 C CA . ALA A 1 155 ? 2.908 6.482 17.926 1.00 96.12 155 ALA A CA 1
ATOM 1187 C C . ALA A 1 155 ? 4.271 6.380 17.218 1.00 96.12 155 ALA A C 1
ATOM 1189 O O . ALA A 1 155 ? 4.345 6.589 16.004 1.00 96.12 155 ALA A O 1
ATOM 1190 N N . ASP A 1 156 ? 5.335 6.004 17.938 1.00 97.25 156 ASP A N 1
ATOM 1191 C CA . ASP A 1 156 ? 6.666 5.847 17.338 1.00 97.25 156 ASP A CA 1
ATOM 1192 C C . ASP A 1 156 ? 6.711 4.648 16.389 1.00 97.25 156 ASP A C 1
ATOM 1194 O O . ASP A 1 156 ? 7.285 4.743 15.303 1.00 97.25 156 ASP A O 1
ATOM 1198 N N . ALA A 1 157 ? 6.064 3.535 16.759 1.00 97.69 157 ALA A N 1
ATOM 1199 C CA . ALA A 1 157 ? 5.944 2.368 15.892 1.00 97.69 157 ALA A CA 1
ATOM 1200 C C . ALA A 1 157 ? 5.216 2.707 14.584 1.00 97.69 157 ALA A C 1
ATOM 1202 O O . ALA A 1 157 ? 5.637 2.266 13.516 1.00 97.69 157 ALA A O 1
ATOM 1203 N N . LYS A 1 158 ? 4.150 3.514 14.663 1.00 97.50 158 LYS A N 1
ATOM 1204 C CA . LYS A 1 158 ? 3.390 4.011 13.511 1.00 97.50 158 LYS A CA 1
ATOM 1205 C C . LYS A 1 158 ? 4.263 4.828 12.575 1.00 97.50 158 LYS A C 1
ATOM 1207 O O . LYS A 1 158 ? 4.446 4.453 11.421 1.00 97.50 158 LYS A O 1
ATOM 1212 N N . LYS A 1 159 ? 4.896 5.869 13.113 1.00 96.88 159 LYS A N 1
ATOM 1213 C CA . LYS A 1 159 ? 5.779 6.756 12.356 1.00 96.88 159 LYS A CA 1
ATOM 1214 C C . LYS A 1 159 ? 6.931 5.998 11.693 1.00 96.88 159 LYS A C 1
ATOM 1216 O O . LYS A 1 159 ? 7.280 6.281 10.548 1.00 96.88 159 LYS A O 1
ATOM 1221 N N . GLN A 1 160 ? 7.531 5.046 12.408 1.00 97.50 160 GLN A N 1
ATOM 1222 C CA . GLN A 1 160 ? 8.610 4.230 11.865 1.00 97.50 160 GLN A CA 1
ATOM 1223 C C . GLN A 1 160 ? 8.119 3.331 10.724 1.00 97.50 160 GLN A C 1
ATOM 1225 O O . GLN A 1 160 ? 8.732 3.339 9.661 1.00 97.50 160 GLN A O 1
ATOM 1230 N N . ALA A 1 161 ? 7.013 2.603 10.910 1.00 98.06 161 ALA A N 1
ATOM 1231 C CA . ALA A 1 161 ? 6.472 1.709 9.887 1.00 98.06 161 ALA A CA 1
ATOM 1232 C C . ALA A 1 161 ? 6.070 2.460 8.608 1.00 98.06 161 ALA A C 1
ATOM 1234 O O . ALA A 1 161 ? 6.411 2.028 7.508 1.00 98.06 161 ALA A O 1
ATOM 1235 N N . GLU A 1 162 ? 5.393 3.602 8.752 1.00 97.00 162 GLU A N 1
ATOM 1236 C CA . GLU A 1 162 ? 5.029 4.475 7.633 1.00 97.00 162 GLU A CA 1
ATOM 1237 C C . GLU A 1 162 ? 6.284 4.912 6.858 1.00 97.00 162 GLU A C 1
ATOM 1239 O O . GLU A 1 162 ? 6.365 4.732 5.642 1.00 97.00 162 GLU A O 1
ATOM 1244 N N . SER A 1 163 ? 7.303 5.425 7.560 1.00 95.94 163 SER A N 1
ATOM 1245 C CA . SER A 1 163 ? 8.554 5.885 6.942 1.00 95.94 163 SER A CA 1
ATOM 1246 C C . SER A 1 163 ? 9.309 4.765 6.222 1.00 95.94 163 SER A C 1
ATOM 1248 O O . SER A 1 163 ? 9.797 4.974 5.109 1.00 95.94 163 SER A O 1
ATOM 1250 N N . GLU A 1 164 ? 9.388 3.580 6.826 1.00 96.56 164 GLU A N 1
ATOM 1251 C CA . GLU A 1 164 ? 10.023 2.385 6.256 1.00 96.56 164 GLU A CA 1
ATOM 1252 C C . GLU A 1 164 ? 9.341 1.942 4.953 1.00 96.56 164 GLU A C 1
ATOM 1254 O O . GLU A 1 164 ? 10.013 1.673 3.948 1.00 96.56 164 GLU A O 1
ATOM 1259 N N . ILE A 1 165 ? 8.005 1.934 4.938 1.00 96.38 165 ILE A N 1
ATOM 1260 C CA . ILE A 1 165 ? 7.220 1.581 3.754 1.00 96.38 165 ILE A CA 1
ATOM 1261 C C . ILE A 1 165 ? 7.430 2.618 2.656 1.00 96.38 165 ILE A C 1
ATOM 1263 O O . ILE A 1 165 ? 7.848 2.243 1.565 1.00 96.38 165 ILE A O 1
ATOM 1267 N N . PHE A 1 166 ? 7.233 3.911 2.927 1.00 95.19 166 PHE A N 1
ATOM 1268 C CA . PHE A 1 166 ? 7.444 4.959 1.920 1.00 95.19 166 PHE A CA 1
ATOM 1269 C C . PHE A 1 166 ? 8.866 4.944 1.349 1.00 95.19 166 PHE A C 1
ATOM 1271 O O . PHE A 1 166 ? 9.049 5.015 0.131 1.00 95.19 166 PHE A O 1
ATOM 1278 N N . SER A 1 167 ? 9.871 4.762 2.206 1.00 93.75 167 SER A N 1
ATOM 1279 C CA . SER A 1 167 ? 11.273 4.681 1.787 1.00 93.75 167 SER A CA 1
ATOM 1280 C C . SER A 1 167 ? 11.543 3.473 0.893 1.00 93.75 167 SER A C 1
ATOM 1282 O O . SER A 1 167 ? 12.316 3.583 -0.057 1.00 93.75 167 SER A O 1
ATOM 1284 N N . SER A 1 168 ? 10.870 2.343 1.131 1.00 93.94 168 SER A N 1
ATOM 1285 C CA . SER A 1 168 ? 10.993 1.145 0.289 1.00 93.94 168 SER A CA 1
ATOM 1286 C C . SER A 1 168 ? 10.445 1.334 -1.125 1.00 93.94 168 SER A C 1
ATOM 1288 O O . SER A 1 168 ? 10.839 0.589 -2.021 1.00 93.94 168 SER A O 1
ATOM 1290 N N . PHE A 1 169 ? 9.587 2.337 -1.339 1.00 93.00 169 PHE A N 1
ATOM 1291 C CA . PHE A 1 169 ? 9.147 2.772 -2.667 1.00 93.00 169 PHE A CA 1
ATOM 1292 C C . PHE A 1 169 ? 9.970 3.950 -3.227 1.00 93.00 169 PHE A C 1
ATOM 1294 O O . PHE A 1 169 ? 9.707 4.427 -4.327 1.00 93.00 169 PHE A O 1
ATOM 1301 N N . GLY A 1 170 ? 10.988 4.419 -2.496 1.00 90.44 170 GLY A N 1
ATOM 1302 C CA . GLY A 1 170 ? 11.811 5.571 -2.871 1.00 90.44 170 GLY A CA 1
ATOM 1303 C C . GLY A 1 170 ? 11.160 6.928 -2.581 1.00 90.44 170 GLY A C 1
ATOM 1304 O O . GLY A 1 170 ? 11.601 7.947 -3.111 1.00 90.44 170 GLY A O 1
ATOM 1305 N N . PHE A 1 171 ? 10.113 6.973 -1.754 1.00 88.88 171 PHE A N 1
ATOM 1306 C CA . PHE A 1 171 ? 9.369 8.198 -1.464 1.00 88.88 171 PHE A CA 1
ATOM 1307 C C . PHE A 1 171 ? 9.936 8.872 -0.210 1.00 88.88 171 PHE A C 1
ATOM 1309 O O . PHE A 1 171 ? 9.671 8.453 0.911 1.00 88.88 171 PHE A O 1
ATOM 1316 N N . THR A 1 172 ? 10.720 9.934 -0.396 1.00 79.25 172 THR A N 1
ATOM 1317 C CA . THR A 1 172 ? 11.603 10.500 0.646 1.00 79.25 172 THR A CA 1
ATOM 1318 C C . THR A 1 172 ? 11.078 11.756 1.351 1.00 79.25 172 THR A C 1
ATOM 1320 O O . THR A 1 172 ? 11.823 12.400 2.089 1.00 79.25 172 THR A O 1
ATOM 1323 N N . LYS A 1 173 ? 9.817 12.141 1.127 1.00 82.69 173 LYS A N 1
ATOM 1324 C CA . LYS A 1 173 ? 9.182 13.290 1.797 1.00 82.69 173 LYS A CA 1
ATOM 1325 C C . LYS A 1 173 ? 8.355 12.832 2.997 1.00 82.69 173 LYS A C 1
ATOM 1327 O O . LYS A 1 173 ? 7.972 11.670 3.076 1.00 82.69 173 LYS A O 1
ATOM 1332 N N . ASP A 1 174 ? 8.050 13.768 3.891 1.00 82.00 174 ASP A N 1
ATOM 1333 C CA . ASP A 1 174 ? 7.068 13.537 4.947 1.00 82.00 174 ASP A CA 1
ATOM 1334 C C . ASP A 1 174 ? 5.667 13.490 4.326 1.00 82.00 174 ASP A C 1
ATOM 1336 O O . ASP A 1 174 ? 5.197 14.471 3.742 1.00 82.00 174 ASP A O 1
ATOM 1340 N N . TRP A 1 175 ? 5.016 12.336 4.436 1.00 88.50 175 TRP A N 1
ATOM 1341 C CA . TRP A 1 175 ? 3.645 12.123 3.983 1.00 88.50 175 TRP A CA 1
ATOM 1342 C C . TRP A 1 175 ? 2.682 12.213 5.164 1.00 88.50 175 TRP A C 1
ATOM 1344 O O . TRP A 1 175 ? 3.063 12.011 6.316 1.00 88.50 175 TRP A O 1
ATOM 1354 N N . GLN A 1 176 ? 1.414 12.500 4.877 1.00 91.38 176 GLN A N 1
ATOM 1355 C CA . GLN A 1 176 ? 0.360 12.326 5.881 1.00 91.38 176 GLN A CA 1
ATOM 1356 C C . GLN A 1 176 ? 0.232 10.848 6.279 1.00 91.38 176 GLN A C 1
ATOM 1358 O O . GLN A 1 176 ? 0.644 9.967 5.523 1.00 91.38 176 GLN A O 1
ATOM 1363 N N . SER A 1 177 ? -0.397 10.574 7.421 1.00 94.44 177 SER A N 1
ATOM 1364 C CA . SER A 1 177 ? -0.639 9.195 7.838 1.00 94.44 177 SER A CA 1
ATOM 1365 C C . SER A 1 177 ? -1.550 8.476 6.825 1.00 94.44 177 SER A C 1
ATOM 1367 O O . SER A 1 177 ? -2.519 9.076 6.338 1.00 94.44 177 SER A O 1
ATOM 1369 N N . PRO A 1 178 ? -1.283 7.202 6.480 1.00 96.44 178 PRO A N 1
ATOM 1370 C CA . PRO A 1 178 ? -2.091 6.437 5.533 1.00 96.44 178 PRO A CA 1
ATOM 1371 C C . PRO A 1 178 ? -3.584 6.400 5.865 1.00 96.44 178 PRO A C 1
ATOM 1373 O O . PRO A 1 178 ? -4.413 6.327 4.961 1.00 96.44 178 PRO A O 1
ATOM 1376 N N . GLU A 1 179 ? -3.937 6.486 7.143 1.00 97.31 179 GLU A N 1
ATOM 1377 C CA . GLU A 1 179 ? -5.317 6.440 7.636 1.00 97.31 179 GLU A CA 1
ATOM 1378 C C . GLU A 1 179 ? -6.108 7.720 7.312 1.00 97.31 179 GLU A C 1
ATOM 1380 O O . GLU A 1 179 ? -7.338 7.700 7.343 1.00 97.31 179 GLU A O 1
ATOM 1385 N N . ASP A 1 180 ? -5.419 8.804 6.945 1.00 95.94 180 ASP A N 1
ATOM 1386 C CA . ASP A 1 180 ? -6.008 10.076 6.512 1.00 95.94 180 ASP A CA 1
ATOM 1387 C C . ASP A 1 180 ? -6.024 10.219 4.975 1.00 95.94 180 ASP A C 1
ATOM 1389 O O . ASP A 1 180 ? -6.712 11.081 4.424 1.00 95.94 180 ASP A O 1
ATOM 1393 N N . MET A 1 181 ? -5.312 9.344 4.251 1.00 95.25 181 MET A N 1
ATOM 1394 C CA . MET A 1 181 ? -5.217 9.389 2.789 1.00 95.25 181 MET A CA 1
ATOM 1395 C C . MET A 1 181 ? -6.491 8.897 2.101 1.00 95.25 181 MET A C 1
ATOM 1397 O O . MET A 1 181 ? -7.083 7.894 2.504 1.00 95.25 181 MET A O 1
ATOM 1401 N N . ASN A 1 182 ? -6.866 9.550 0.997 1.00 93.56 182 ASN A N 1
ATOM 1402 C CA . ASN A 1 182 ? -7.971 9.133 0.137 1.00 93.56 182 ASN A CA 1
ATOM 1403 C C . ASN A 1 182 ? -7.518 9.106 -1.328 1.00 93.56 182 ASN A C 1
ATOM 1405 O O . ASN A 1 182 ? -7.042 10.104 -1.862 1.00 93.56 182 ASN A O 1
ATOM 1409 N N . ILE A 1 183 ? -7.685 7.969 -2.002 1.00 90.69 183 ILE A N 1
ATOM 1410 C CA . ILE A 1 183 ? -7.186 7.776 -3.370 1.00 90.69 183 ILE A CA 1
ATOM 1411 C C . ILE A 1 183 ? -7.892 8.679 -4.392 1.00 90.69 183 ILE A C 1
ATOM 1413 O O . ILE A 1 183 ? -7.342 8.958 -5.444 1.00 90.69 183 ILE A O 1
ATOM 1417 N N . LEU A 1 184 ? -9.110 9.149 -4.104 1.00 87.81 184 LEU A N 1
ATOM 1418 C CA . LEU A 1 184 ? -9.919 9.949 -5.031 1.00 87.81 184 LEU A CA 1
ATOM 1419 C C . LEU A 1 184 ? -9.890 11.456 -4.733 1.00 87.81 184 LEU A C 1
ATOM 1421 O O . LEU A 1 184 ? -10.597 12.213 -5.406 1.00 87.81 184 LEU A O 1
ATOM 1425 N N . SER A 1 185 ? -9.187 11.906 -3.688 1.00 86.88 185 SER A N 1
ATOM 1426 C CA . SER A 1 185 ? -9.009 13.335 -3.382 1.00 86.88 185 SER A CA 1
ATOM 1427 C C . SER A 1 185 ? -8.087 13.599 -2.213 1.00 86.88 185 SER A C 1
ATOM 1429 O O . SER A 1 185 ? -7.934 12.767 -1.332 1.00 86.88 185 SER A O 1
ATOM 1431 N N . GLY A 1 186 ? -7.693 14.862 -2.099 1.00 85.69 186 GLY A N 1
ATOM 1432 C CA . GLY A 1 186 ? -6.972 15.371 -0.949 1.00 85.69 186 GLY A CA 1
ATOM 1433 C C . GLY A 1 186 ? -5.482 15.361 -1.219 1.00 85.69 186 GLY A C 1
ATOM 1434 O O . GLY A 1 186 ? -5.021 14.964 -2.293 1.00 85.69 186 GLY A O 1
ATOM 1435 N N . GLU A 1 187 ? -4.744 15.845 -0.232 1.00 85.38 187 GLU A N 1
ATOM 1436 C CA . GLU A 1 187 ? -3.290 15.813 -0.258 1.00 85.38 187 GLU A CA 1
ATOM 1437 C C . GLU A 1 187 ? -2.800 14.367 -0.416 1.00 85.38 187 GLU A C 1
ATOM 1439 O O . GLU A 1 187 ? -3.491 13.437 -0.009 1.00 85.38 187 GLU A O 1
ATOM 1444 N N . ASN A 1 188 ? -1.646 14.163 -1.052 1.00 88.69 188 ASN A N 1
ATOM 1445 C CA . ASN A 1 188 ? -0.987 12.859 -1.227 1.00 88.69 188 ASN A CA 1
ATOM 1446 C C . ASN A 1 188 ? -1.847 11.736 -1.854 1.00 88.69 188 ASN A C 1
ATOM 1448 O O . ASN A 1 188 ? -1.460 10.568 -1.805 1.00 88.69 188 ASN A O 1
ATOM 1452 N N . SER A 1 189 ? -2.982 12.071 -2.478 1.00 89.44 189 SER A N 1
ATOM 1453 C CA . SER A 1 189 ? -3.826 11.115 -3.209 1.00 89.44 189 SER A CA 1
ATOM 1454 C C . SER A 1 189 ? -3.075 10.464 -4.374 1.00 89.44 189 SER A C 1
ATOM 1456 O O . SER A 1 189 ? -3.197 9.258 -4.571 1.00 89.44 189 SER A O 1
ATOM 1458 N N . ASP A 1 190 ? -2.210 11.221 -5.057 1.00 89.06 190 ASP A N 1
ATOM 1459 C CA . ASP A 1 190 ? -1.304 10.721 -6.099 1.00 89.06 190 ASP A CA 1
ATOM 1460 C C . ASP A 1 190 ? -0.355 9.622 -5.598 1.00 89.06 190 ASP A C 1
ATOM 1462 O O . ASP A 1 190 ? -0.116 8.641 -6.298 1.00 89.06 190 ASP A O 1
ATOM 1466 N N . VAL A 1 191 ? 0.172 9.760 -4.374 1.00 91.81 191 VAL A N 1
ATOM 1467 C CA . VAL A 1 191 ? 1.106 8.789 -3.775 1.00 91.81 191 VAL A CA 1
ATOM 1468 C C . VAL A 1 191 ? 0.386 7.485 -3.477 1.00 91.81 191 VAL A C 1
ATOM 1470 O O . VAL A 1 191 ? 0.8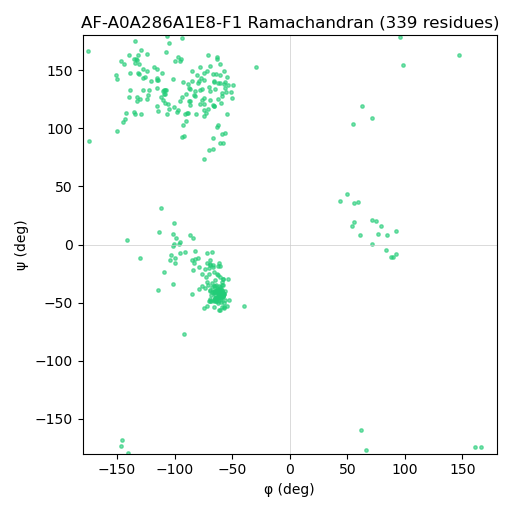51 6.410 -3.863 1.00 91.81 191 VAL A O 1
ATOM 1473 N N . LEU A 1 192 ? -0.778 7.578 -2.828 1.00 93.94 192 LEU A N 1
ATOM 1474 C CA . LEU A 1 192 ? -1.610 6.412 -2.559 1.00 93.94 192 LEU A CA 1
ATOM 1475 C C . LEU A 1 192 ? -2.051 5.741 -3.867 1.00 93.94 192 LEU A C 1
ATOM 1477 O O . LEU A 1 192 ? -2.050 4.515 -3.954 1.00 93.94 192 LEU A O 1
ATOM 1481 N N . PHE A 1 193 ? -2.382 6.527 -4.892 1.00 93.44 193 PHE A N 1
ATOM 1482 C CA . PHE A 1 193 ? -2.743 6.013 -6.207 1.00 93.44 193 PHE A CA 1
ATOM 1483 C C . PHE A 1 193 ? -1.582 5.282 -6.886 1.00 93.44 193 PHE A C 1
ATOM 1485 O O . PHE A 1 193 ? -1.761 4.143 -7.316 1.00 93.44 193 PHE A O 1
ATOM 1492 N N . ALA A 1 194 ? -0.387 5.880 -6.917 1.00 93.12 194 ALA A N 1
ATOM 1493 C CA . ALA A 1 194 ? 0.811 5.257 -7.472 1.00 93.12 194 ALA A CA 1
ATOM 1494 C C . ALA A 1 194 ? 1.101 3.909 -6.794 1.00 93.12 194 ALA A C 1
ATOM 1496 O O . ALA A 1 194 ? 1.258 2.900 -7.476 1.00 93.12 194 ALA A O 1
ATOM 1497 N N . LEU A 1 195 ? 1.066 3.854 -5.459 1.00 94.06 195 LEU A N 1
ATOM 1498 C CA . LEU A 1 195 ? 1.240 2.612 -4.693 1.00 94.06 195 LEU A CA 1
ATOM 1499 C C . LEU A 1 195 ? 0.159 1.581 -4.991 1.00 94.06 195 LEU A C 1
ATOM 1501 O O . LEU A 1 195 ? 0.446 0.395 -5.148 1.00 94.06 195 LEU A O 1
ATOM 1505 N N . SER A 1 196 ? -1.088 2.033 -5.084 1.00 94.31 196 SER A N 1
ATOM 1506 C CA . SER A 1 196 ? -2.216 1.178 -5.416 1.00 94.31 196 SER A CA 1
ATOM 1507 C C . SER A 1 196 ? -2.022 0.519 -6.787 1.00 94.31 196 SER A C 1
ATOM 1509 O O . SER A 1 196 ? -2.199 -0.694 -6.926 1.00 94.31 196 SER A O 1
ATOM 1511 N N . VAL A 1 197 ? -1.614 1.288 -7.799 1.00 94.50 197 VAL A N 1
ATOM 1512 C CA . VAL A 1 197 ? -1.352 0.800 -9.162 1.00 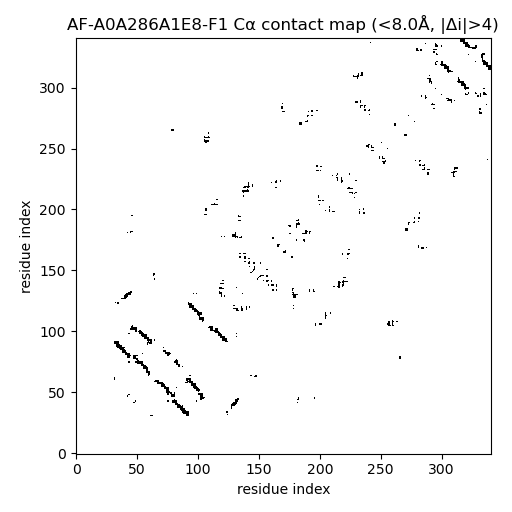94.50 197 VAL A CA 1
ATOM 1513 C C . VAL A 1 197 ? -0.117 -0.103 -9.216 1.00 94.50 197 VAL A C 1
ATOM 1515 O O . VAL A 1 197 ? -0.175 -1.160 -9.847 1.00 94.50 197 VAL A O 1
ATOM 1518 N N . LEU A 1 198 ? 0.969 0.272 -8.534 1.00 95.19 198 LEU A N 1
ATOM 1519 C CA . LEU A 1 198 ? 2.195 -0.524 -8.436 1.00 95.19 198 LEU A CA 1
ATOM 1520 C C . LEU A 1 198 ? 1.906 -1.909 -7.866 1.00 95.19 198 LEU A C 1
ATOM 1522 O O . LEU A 1 198 ? 2.213 -2.923 -8.492 1.00 95.19 198 LEU A O 1
ATOM 1526 N N . MET A 1 199 ? 1.266 -1.951 -6.698 1.00 95.12 199 MET A N 1
ATOM 1527 C CA . MET A 1 199 ? 1.003 -3.208 -6.009 1.00 95.12 199 MET A CA 1
ATOM 1528 C C . MET A 1 199 ? 0.050 -4.099 -6.804 1.00 95.12 199 MET A C 1
ATOM 1530 O O . MET A 1 199 ? 0.253 -5.308 -6.820 1.00 95.12 199 MET A O 1
ATOM 1534 N N . LEU A 1 200 ? -0.943 -3.526 -7.497 1.00 94.56 200 LEU A N 1
ATOM 1535 C CA . LEU A 1 200 ? -1.890 -4.297 -8.310 1.00 94.56 200 LEU A CA 1
ATOM 1536 C C . LEU A 1 200 ? -1.224 -5.037 -9.472 1.00 94.56 200 LEU A C 1
ATOM 1538 O O . LEU A 1 200 ? -1.620 -6.161 -9.770 1.00 94.56 200 LEU A O 1
ATOM 1542 N N . GLY A 1 201 ? -0.229 -4.424 -10.117 1.00 92.88 201 GLY A N 1
ATOM 1543 C CA . GLY A 1 201 ? 0.368 -4.994 -11.321 1.00 92.88 201 GLY A CA 1
ATOM 1544 C C . GLY A 1 201 ? -0.633 -5.139 -12.470 1.00 92.88 201 GLY A C 1
ATOM 1545 O O . GLY A 1 201 ? -1.698 -4.520 -12.487 1.00 92.88 201 GLY A O 1
ATOM 1546 N N . ASN A 1 202 ? -0.297 -6.012 -13.417 1.00 87.62 202 ASN A N 1
ATOM 1547 C CA . ASN A 1 202 ? -1.190 -6.450 -14.494 1.00 87.62 202 ASN A CA 1
ATOM 1548 C C . ASN A 1 202 ? -1.581 -7.932 -14.323 1.00 87.62 202 ASN A C 1
ATOM 1550 O O . ASN A 1 202 ? -1.751 -8.663 -15.300 1.00 87.62 202 ASN A O 1
ATOM 1554 N N . ASP A 1 203 ? -1.660 -8.374 -13.069 1.00 88.38 203 ASP A N 1
ATOM 1555 C CA . ASP A 1 203 ? -1.821 -9.775 -12.686 1.00 88.38 203 ASP A CA 1
ATOM 1556 C C . ASP A 1 203 ? -3.244 -10.057 -12.170 1.00 88.38 203 ASP A C 1
ATOM 1558 O O . ASP A 1 203 ? -4.114 -9.177 -12.126 1.00 88.38 203 ASP A O 1
ATOM 1562 N N . SER A 1 204 ? -3.523 -11.310 -11.802 1.00 94.38 204 SER A N 1
ATOM 1563 C CA . SER A 1 204 ? -4.832 -11.675 -11.262 1.00 94.38 204 SER A CA 1
ATOM 1564 C C . SER A 1 204 ? -5.041 -11.117 -9.847 1.00 94.38 204 SER A C 1
ATOM 1566 O O . SER A 1 204 ? -4.102 -10.786 -9.125 1.00 94.38 204 SER A O 1
ATOM 1568 N N . VAL A 1 205 ? -6.297 -11.071 -9.387 1.00 95.25 205 VAL A N 1
ATOM 1569 C CA . VAL A 1 205 ? -6.606 -10.673 -7.998 1.00 95.25 205 VAL A CA 1
ATOM 1570 C C . VAL A 1 205 ? -5.955 -11.620 -6.976 1.00 95.25 205 VAL A C 1
ATOM 1572 O O . VAL A 1 205 ? -5.643 -11.199 -5.860 1.00 95.25 205 VAL A O 1
ATOM 1575 N N . ALA A 1 206 ? -5.734 -12.885 -7.350 1.00 96.31 206 ALA A N 1
ATOM 1576 C CA . ALA A 1 206 ? -5.044 -13.857 -6.508 1.00 96.31 206 ALA A CA 1
ATOM 1577 C C . ALA A 1 206 ? -3.558 -13.503 -6.360 1.00 96.31 206 ALA A C 1
ATOM 1579 O O . ALA A 1 206 ? -3.079 -13.405 -5.232 1.00 96.31 206 ALA A O 1
ATOM 1580 N N . ASP A 1 207 ? -2.880 -13.214 -7.473 1.00 95.81 207 ASP A N 1
ATOM 1581 C CA . ASP A 1 207 ? -1.465 -12.815 -7.483 1.00 95.81 207 ASP A CA 1
ATOM 1582 C C . ASP A 1 207 ? -1.265 -11.502 -6.716 1.00 95.81 207 ASP A C 1
ATOM 1584 O O . ASP A 1 207 ? -0.356 -11.374 -5.899 1.00 95.81 207 ASP A O 1
ATOM 1588 N N . PHE A 1 208 ? -2.183 -10.545 -6.891 1.00 96.00 208 PHE A N 1
ATOM 1589 C CA . PHE A 1 208 ? -2.192 -9.307 -6.115 1.00 96.00 208 PHE A CA 1
ATOM 1590 C C . PHE A 1 208 ? -2.314 -9.563 -4.603 1.00 96.00 208 PHE A C 1
ATOM 1592 O O . PHE A 1 208 ? -1.600 -8.955 -3.803 1.00 96.00 208 PHE A O 1
ATOM 1599 N N . SER A 1 209 ? -3.205 -10.471 -4.199 1.00 96.81 209 SER A N 1
ATOM 1600 C CA . SER A 1 209 ? -3.398 -10.818 -2.785 1.00 96.81 209 SER A CA 1
ATOM 1601 C C . SER A 1 209 ? -2.164 -11.497 -2.190 1.00 96.81 209 SER A C 1
ATOM 1603 O O . SER A 1 209 ? -1.786 -11.200 -1.058 1.00 96.81 209 SER A O 1
ATOM 1605 N N . GLU A 1 210 ? -1.518 -12.387 -2.947 1.00 97.25 210 GLU A N 1
ATOM 1606 C CA . GLU A 1 210 ? -0.266 -13.027 -2.539 1.00 97.25 210 GLU A CA 1
ATOM 1607 C C . GLU A 1 210 ? 0.863 -12.002 -2.408 1.00 97.25 210 GLU A C 1
ATOM 1609 O O . GLU A 1 210 ? 1.535 -11.960 -1.378 1.00 97.25 210 GLU A O 1
ATOM 1614 N N . ARG A 1 211 ? 1.015 -11.108 -3.390 1.00 96.94 211 ARG A N 1
ATOM 1615 C CA . ARG A 1 211 ? 2.004 -10.026 -3.360 1.00 96.94 211 ARG A CA 1
ATOM 1616 C C . ARG A 1 211 ? 1.835 -9.117 -2.146 1.00 96.94 211 ARG A C 1
ATOM 1618 O O . ARG A 1 211 ? 2.824 -8.803 -1.489 1.00 96.94 211 ARG A O 1
ATOM 1625 N N . LEU A 1 212 ? 0.603 -8.719 -1.815 1.00 96.88 212 LEU A N 1
ATOM 1626 C CA . LEU A 1 212 ? 0.330 -7.948 -0.597 1.00 96.88 212 LEU A CA 1
ATOM 1627 C C . LEU A 1 212 ? 0.775 -8.697 0.661 1.00 96.88 212 LEU A C 1
ATOM 1629 O O . LEU A 1 212 ? 1.416 -8.102 1.524 1.00 96.88 212 LEU A O 1
ATOM 1633 N N . ALA A 1 213 ? 0.463 -9.990 0.756 1.00 97.56 213 ALA A N 1
ATOM 1634 C CA . ALA A 1 213 ? 0.823 -10.802 1.913 1.00 97.56 213 ALA A CA 1
ATOM 1635 C C . ALA A 1 213 ? 2.345 -10.979 2.051 1.00 97.56 213 ALA A C 1
ATOM 1637 O O . ALA A 1 213 ? 2.874 -10.901 3.161 1.00 97.56 213 ALA A O 1
ATOM 1638 N N . LEU A 1 214 ? 3.055 -11.191 0.938 1.00 97.50 214 LEU A N 1
ATOM 1639 C CA . LEU A 1 214 ? 4.516 -11.294 0.912 1.00 97.50 214 LEU A CA 1
ATOM 1640 C C . LEU A 1 214 ? 5.179 -9.970 1.307 1.00 97.50 214 LEU A C 1
ATOM 1642 O O . LEU A 1 214 ? 6.031 -9.962 2.197 1.00 97.50 214 LEU A O 1
ATOM 1646 N N . ALA A 1 215 ? 4.724 -8.851 0.737 1.00 97.44 215 ALA A N 1
ATOM 1647 C CA . ALA A 1 215 ? 5.233 -7.526 1.071 1.00 97.44 215 ALA A CA 1
ATOM 1648 C C . ALA A 1 215 ? 4.986 -7.176 2.548 1.00 97.44 215 ALA A C 1
ATOM 1650 O O . ALA A 1 215 ? 5.927 -6.822 3.258 1.00 97.44 215 ALA A O 1
ATOM 1651 N N . ALA A 1 216 ? 3.753 -7.344 3.044 1.00 97.56 216 ALA A N 1
ATOM 1652 C CA . ALA A 1 216 ? 3.405 -7.089 4.445 1.00 97.56 216 ALA A CA 1
ATOM 1653 C C . ALA A 1 216 ? 4.254 -7.934 5.405 1.00 97.56 216 ALA A C 1
ATOM 1655 O O . ALA A 1 216 ? 4.756 -7.427 6.409 1.00 97.56 216 ALA A O 1
ATOM 1656 N N . ARG A 1 217 ? 4.482 -9.211 5.070 1.00 97.12 217 ARG A N 1
ATOM 1657 C CA . ARG A 1 217 ? 5.360 -10.090 5.846 1.00 97.12 217 ARG A CA 1
ATOM 1658 C C . ARG A 1 217 ? 6.804 -9.595 5.858 1.00 97.12 217 ARG A C 1
ATOM 1660 O O . ARG A 1 217 ? 7.410 -9.586 6.926 1.00 97.12 217 ARG A O 1
ATOM 1667 N N . SER A 1 218 ? 7.343 -9.200 4.705 1.00 96.94 218 SER A N 1
ATOM 1668 C CA . SER A 1 218 ? 8.708 -8.675 4.613 1.00 96.94 218 SER A CA 1
ATOM 1669 C C . SER A 1 218 ? 8.870 -7.432 5.490 1.00 96.94 218 SER A C 1
ATOM 1671 O O . SER A 1 218 ? 9.745 -7.395 6.356 1.00 96.94 218 SER A O 1
ATOM 1673 N N . PHE A 1 219 ? 7.948 -6.469 5.370 1.00 97.81 219 PHE A N 1
ATOM 1674 C CA . PHE A 1 219 ? 7.942 -5.280 6.221 1.00 97.81 219 PHE A CA 1
ATOM 1675 C C . PHE A 1 219 ? 7.857 -5.636 7.703 1.00 97.81 219 PHE A C 1
ATOM 1677 O O . PHE A 1 219 ? 8.610 -5.091 8.507 1.00 97.81 219 PHE A O 1
ATOM 1684 N N . ALA A 1 220 ? 6.987 -6.574 8.084 1.00 97.38 220 ALA A N 1
ATOM 1685 C CA . ALA A 1 220 ? 6.776 -6.944 9.478 1.00 97.38 220 ALA A CA 1
ATOM 1686 C C . ALA A 1 220 ? 8.047 -7.430 10.193 1.00 97.38 220 ALA A C 1
ATOM 1688 O O . ALA A 1 220 ? 8.168 -7.258 11.410 1.00 97.38 220 ALA A O 1
ATOM 1689 N N . GLU A 1 221 ? 8.988 -8.044 9.472 1.00 92.44 221 GLU A N 1
ATOM 1690 C CA . GLU A 1 221 ? 10.217 -8.594 10.043 1.00 92.44 221 GLU A CA 1
ATOM 1691 C C . GLU A 1 221 ? 11.215 -7.491 10.415 1.00 92.44 221 GLU A C 1
ATOM 1693 O O . GLU A 1 221 ? 11.623 -7.406 11.578 1.00 92.44 221 GLU A O 1
ATOM 1698 N N . ASN A 1 222 ? 11.578 -6.622 9.471 1.00 92.00 222 ASN A N 1
ATOM 1699 C CA . ASN A 1 222 ? 12.647 -5.640 9.673 1.00 92.00 222 ASN A CA 1
ATOM 1700 C C . ASN A 1 222 ? 12.390 -4.250 9.067 1.00 92.00 222 ASN A C 1
ATOM 1702 O O . ASN A 1 222 ? 13.252 -3.391 9.220 1.00 92.00 222 ASN A O 1
ATOM 1706 N N . GLY A 1 223 ? 11.222 -3.998 8.476 1.00 94.50 223 GLY A N 1
ATOM 1707 C CA . GLY A 1 223 ? 10.906 -2.720 7.831 1.00 94.50 223 GLY A CA 1
ATOM 1708 C C . GLY A 1 223 ? 11.397 -2.616 6.388 1.00 94.50 223 GLY A C 1
ATOM 1709 O O . GLY A 1 223 ? 11.310 -1.552 5.788 1.00 94.50 223 GLY A O 1
ATOM 1710 N N . GLU A 1 224 ? 11.897 -3.705 5.807 1.00 94.00 224 GLU A N 1
ATOM 1711 C CA . GLU A 1 224 ? 12.379 -3.731 4.430 1.00 94.00 224 GLU A CA 1
ATOM 1712 C C . GLU A 1 224 ? 11.516 -4.665 3.583 1.00 94.00 224 GLU A C 1
ATOM 1714 O O . GLU A 1 224 ? 11.088 -5.730 4.034 1.00 94.00 224 GLU A O 1
ATOM 1719 N N . TRP A 1 225 ? 11.288 -4.289 2.326 1.00 94.75 225 TRP A N 1
ATOM 1720 C CA . TRP A 1 225 ? 10.645 -5.164 1.353 1.00 94.75 225 TRP A CA 1
ATOM 1721 C C . TRP A 1 225 ? 11.685 -5.867 0.484 1.00 94.75 225 TRP A C 1
ATOM 1723 O O . TRP A 1 225 ? 12.405 -5.225 -0.289 1.00 94.75 225 TRP A O 1
ATOM 1733 N N . HIS A 1 226 ? 11.722 -7.192 0.611 1.00 89.50 226 HIS A N 1
ATOM 1734 C CA . HIS A 1 226 ? 12.552 -8.116 -0.148 1.00 89.50 226 HIS A CA 1
ATOM 1735 C C . HIS A 1 226 ? 11.678 -9.190 -0.780 1.00 89.50 226 HIS A C 1
ATOM 1737 O O . HIS A 1 226 ? 10.754 -9.679 -0.139 1.00 89.50 226 HIS A O 1
ATOM 1743 N N . GLY A 1 227 ? 12.038 -9.625 -1.984 1.00 90.88 227 GLY A N 1
ATOM 1744 C CA . GLY A 1 227 ? 11.391 -10.766 -2.622 1.00 90.88 227 GLY A CA 1
ATOM 1745 C C . GLY A 1 227 ? 11.317 -10.637 -4.140 1.00 90.88 227 GLY A C 1
ATOM 1746 O O . GLY A 1 227 ? 11.521 -9.545 -4.682 1.00 90.88 227 GLY A O 1
ATOM 1747 N N . PRO A 1 228 ? 11.061 -11.751 -4.847 1.00 94.25 228 PRO A N 1
ATOM 1748 C CA . PRO A 1 228 ? 10.886 -11.734 -6.294 1.00 94.25 228 PRO A CA 1
ATOM 1749 C C . PRO A 1 228 ? 9.736 -10.830 -6.745 1.00 94.25 228 PRO A C 1
ATOM 1751 O O . PRO A 1 228 ? 9.858 -10.140 -7.755 1.00 94.25 228 PRO A O 1
ATOM 1754 N N . GLU A 1 229 ? 8.660 -10.756 -5.963 1.00 95.38 229 GLU A N 1
ATOM 1755 C CA . GLU A 1 229 ? 7.482 -9.947 -6.260 1.00 95.38 229 GLU A CA 1
ATOM 1756 C C . GLU A 1 229 ? 7.791 -8.445 -6.311 1.00 95.38 229 GLU A C 1
ATOM 1758 O O . GLU A 1 229 ? 7.128 -7.704 -7.032 1.00 95.38 229 GLU A O 1
ATOM 1763 N N . LYS A 1 230 ? 8.837 -7.984 -5.613 1.00 95.88 230 LYS A N 1
ATOM 1764 C CA . LYS A 1 230 ? 9.301 -6.596 -5.711 1.00 95.88 230 LYS A CA 1
ATOM 1765 C C . LYS A 1 230 ? 9.929 -6.296 -7.074 1.00 95.88 230 LYS A C 1
ATOM 1767 O O . LYS A 1 230 ? 9.673 -5.242 -7.652 1.00 95.88 230 LYS A O 1
ATOM 1772 N N . GLY A 1 231 ? 10.690 -7.249 -7.620 1.00 95.88 231 GLY A N 1
ATOM 1773 C CA . GLY A 1 231 ? 11.243 -7.163 -8.975 1.00 95.88 231 GLY A CA 1
ATOM 1774 C C . GLY A 1 231 ? 10.151 -7.132 -10.047 1.00 95.88 231 GLY A C 1
ATOM 1775 O O . GLY A 1 231 ? 10.234 -6.348 -10.988 1.00 95.88 231 GLY A O 1
ATOM 1776 N N . GLU A 1 232 ? 9.081 -7.909 -9.869 1.00 95.69 232 GLU A N 1
ATOM 1777 C CA . GLU A 1 232 ? 7.910 -7.869 -10.758 1.00 95.69 232 GLU A CA 1
ATOM 1778 C C . GLU A 1 232 ? 7.196 -6.514 -10.726 1.00 95.69 232 GLU A C 1
ATOM 1780 O O . GLU A 1 232 ? 6.779 -6.001 -11.765 1.00 95.69 232 GLU A O 1
ATOM 1785 N N . VAL A 1 233 ? 7.074 -5.911 -9.541 1.00 97.12 233 VAL A N 1
ATOM 1786 C CA . VAL A 1 233 ? 6.479 -4.577 -9.379 1.00 97.12 233 VAL A CA 1
ATOM 1787 C C . VAL A 1 233 ? 7.368 -3.512 -10.022 1.00 97.12 233 VAL A C 1
ATOM 1789 O O . VAL A 1 233 ? 6.848 -2.583 -10.637 1.00 97.12 233 VAL A O 1
ATOM 1792 N N . ALA A 1 234 ? 8.695 -3.658 -9.954 1.00 96.88 234 ALA A N 1
ATOM 1793 C CA . ALA A 1 234 ? 9.632 -2.774 -10.649 1.00 96.88 234 ALA A CA 1
ATOM 1794 C C . ALA A 1 234 ? 9.510 -2.898 -12.175 1.00 96.88 234 ALA A C 1
ATOM 1796 O O . ALA A 1 234 ? 9.480 -1.889 -12.877 1.00 96.88 234 ALA A O 1
ATOM 1797 N N . ASP A 1 235 ? 9.356 -4.118 -12.695 1.00 96.38 235 ASP A N 1
ATOM 1798 C CA . ASP A 1 235 ? 9.098 -4.349 -14.119 1.00 96.38 235 ASP A CA 1
ATOM 1799 C C . ASP A 1 235 ? 7.790 -3.712 -14.580 1.00 96.38 235 ASP A C 1
ATOM 1801 O O . ASP A 1 235 ? 7.733 -3.134 -15.667 1.00 96.38 235 ASP A O 1
ATOM 1805 N N . TRP A 1 236 ? 6.744 -3.806 -13.760 1.00 96.12 236 TRP A N 1
ATOM 1806 C CA . TRP A 1 236 ? 5.469 -3.155 -14.026 1.00 96.12 236 TRP A CA 1
ATOM 1807 C C . TRP A 1 236 ? 5.601 -1.630 -14.044 1.00 96.12 236 TRP A C 1
ATOM 1809 O O . TRP A 1 236 ? 5.147 -0.985 -14.986 1.00 96.12 236 TRP A O 1
ATOM 1819 N N . ALA A 1 237 ? 6.286 -1.054 -13.057 1.00 95.56 237 ALA A N 1
ATOM 1820 C CA . ALA A 1 237 ? 6.560 0.377 -12.988 1.00 95.56 237 ALA A CA 1
ATOM 1821 C C . ALA A 1 237 ? 7.328 0.885 -14.220 1.00 95.56 237 ALA A C 1
ATOM 1823 O O . ALA A 1 237 ? 6.952 1.895 -14.813 1.00 95.56 237 ALA A O 1
ATOM 1824 N N . TYR A 1 238 ? 8.354 0.148 -14.656 1.00 94.25 238 TYR A N 1
ATOM 1825 C CA . TYR A 1 238 ? 9.085 0.447 -15.885 1.00 94.25 238 TYR A CA 1
ATOM 1826 C C . TYR A 1 238 ? 8.183 0.371 -17.130 1.00 94.25 238 TYR A C 1
ATOM 1828 O O . TYR A 1 238 ? 8.275 1.216 -18.018 1.00 94.25 238 TYR A O 1
ATOM 1836 N N . GLN A 1 239 ? 7.284 -0.615 -17.220 1.00 92.31 239 GLN A N 1
ATOM 1837 C CA . GLN A 1 239 ? 6.343 -0.725 -18.343 1.00 92.31 239 GLN A CA 1
ATOM 1838 C C . GLN A 1 239 ? 5.345 0.436 -18.397 1.00 92.31 239 GLN A C 1
ATOM 1840 O O . GLN A 1 239 ? 5.056 0.923 -19.487 1.00 92.31 239 GLN A O 1
ATOM 1845 N N . LEU A 1 240 ? 4.845 0.885 -17.242 1.00 90.62 240 LEU A N 1
ATOM 1846 C CA . LEU A 1 240 ? 3.948 2.037 -17.151 1.00 90.62 240 LEU A CA 1
ATOM 1847 C C . LEU A 1 240 ? 4.596 3.314 -17.696 1.00 90.62 240 LEU A C 1
ATOM 1849 O O . LEU A 1 240 ? 3.943 4.054 -18.429 1.00 90.62 240 LEU A O 1
ATOM 1853 N N . GLU A 1 241 ? 5.866 3.540 -17.356 1.00 86.38 241 GLU A N 1
ATOM 1854 C CA . GLU A 1 241 ? 6.593 4.775 -17.670 1.00 86.38 241 GLU A CA 1
ATOM 1855 C C . GLU A 1 241 ? 7.216 4.754 -19.078 1.00 86.38 241 GLU A C 1
ATOM 1857 O O . GLU A 1 241 ? 7.093 5.708 -19.844 1.00 86.38 241 GLU A O 1
ATOM 1862 N N . SER A 1 242 ? 7.812 3.631 -19.489 1.00 81.94 242 SER A N 1
ATOM 1863 C CA . SER A 1 242 ? 8.570 3.550 -20.748 1.00 81.94 242 SER A CA 1
ATOM 1864 C C . SER A 1 242 ? 7.724 3.635 -22.024 1.00 81.94 242 SER A C 1
ATOM 1866 O O . SER A 1 242 ? 8.266 3.878 -23.106 1.00 81.94 242 SER A O 1
ATOM 1868 N N . GLU A 1 243 ? 6.403 3.437 -21.947 1.00 74.81 243 GLU A N 1
ATOM 1869 C CA . GLU A 1 243 ? 5.518 3.582 -23.109 1.00 74.81 243 GLU A CA 1
ATOM 1870 C C . GLU A 1 243 ? 5.347 5.025 -23.582 1.00 74.81 243 GLU A C 1
ATOM 1872 O O . GLU A 1 243 ? 5.096 5.223 -24.770 1.00 74.81 243 GLU A O 1
ATOM 1877 N N . GLU A 1 244 ? 5.535 6.016 -22.706 1.00 63.50 244 GLU A N 1
ATOM 1878 C CA . GLU A 1 244 ? 5.450 7.441 -23.058 1.00 63.50 244 GLU A CA 1
ATOM 1879 C C . GLU A 1 244 ? 6.441 7.819 -24.176 1.00 63.50 244 GLU A C 1
ATOM 1881 O O . GLU A 1 244 ? 6.170 8.683 -25.008 1.00 63.50 244 GLU A O 1
ATOM 1886 N N . TYR A 1 245 ? 7.571 7.113 -24.254 1.00 61.88 245 TYR A N 1
ATOM 1887 C CA . TYR A 1 245 ? 8.674 7.427 -25.164 1.00 61.88 245 TYR A CA 1
ATOM 1888 C C . TYR A 1 245 ? 8.644 6.622 -26.470 1.00 61.88 245 TYR A C 1
ATOM 1890 O O . TYR A 1 245 ? 9.519 6.789 -27.328 1.00 61.88 245 TYR A O 1
ATOM 1898 N N . LYS A 1 246 ? 7.647 5.749 -26.659 1.00 64.19 246 LYS A N 1
ATOM 1899 C CA . LYS A 1 246 ? 7.472 4.999 -27.909 1.00 64.19 246 LYS A CA 1
ATOM 1900 C C . LYS A 1 246 ? 6.752 5.875 -28.934 1.00 64.19 246 LYS A C 1
ATOM 1902 O O . LYS A 1 246 ? 5.679 6.413 -28.673 1.00 64.19 246 LYS A O 1
ATOM 1907 N N . LYS A 1 247 ? 7.328 5.996 -30.136 1.00 54.41 247 LYS A N 1
ATOM 1908 C CA . LYS A 1 247 ? 6.646 6.637 -31.274 1.00 54.41 247 LYS A CA 1
ATOM 1909 C C . LYS A 1 247 ? 5.325 5.902 -31.543 1.00 54.41 247 LYS A C 1
ATOM 1911 O O . LYS A 1 247 ? 5.297 4.676 -31.500 1.00 54.41 247 LYS A O 1
ATOM 1916 N N . ASP A 1 248 ? 4.266 6.660 -31.824 1.00 60.44 248 ASP A N 1
ATOM 1917 C CA . ASP A 1 248 ? 2.932 6.167 -32.212 1.00 60.44 248 ASP A CA 1
ATOM 1918 C C . ASP A 1 248 ? 2.047 5.572 -31.090 1.00 60.44 248 ASP A C 1
ATOM 1920 O O . ASP A 1 248 ? 1.080 4.864 -31.378 1.00 60.44 248 ASP A O 1
ATOM 1924 N N . VAL A 1 249 ? 2.309 5.883 -29.813 1.00 60.34 249 VAL A N 1
ATOM 1925 C CA . VAL A 1 249 ? 1.387 5.549 -28.708 1.00 60.34 249 VAL A CA 1
ATOM 1926 C C . VAL A 1 249 ? 0.399 6.697 -28.477 1.00 60.34 249 VAL A C 1
ATOM 1928 O O . VAL A 1 249 ? 0.756 7.739 -27.942 1.00 60.34 249 VAL A O 1
ATOM 1931 N N . GLU A 1 250 ? -0.860 6.504 -28.882 1.00 63.16 250 GLU A N 1
ATOM 1932 C CA . GLU A 1 250 ? -1.949 7.475 -28.654 1.00 63.16 250 GLU A CA 1
ATOM 1933 C C . GLU A 1 250 ? -2.379 7.520 -27.173 1.00 63.16 250 GLU A C 1
ATOM 1935 O O . GLU A 1 250 ? -2.731 8.579 -26.665 1.00 63.16 250 GLU A O 1
ATOM 1940 N N . HIS A 1 251 ? -2.286 6.379 -26.472 1.00 69.94 251 HIS A N 1
ATOM 1941 C CA . HIS A 1 251 ? -2.598 6.225 -25.045 1.00 69.94 251 HIS A CA 1
ATOM 1942 C C . HIS A 1 251 ? -1.609 5.259 -24.366 1.00 69.94 251 HIS A C 1
ATOM 1944 O O . HIS A 1 251 ? -1.632 4.051 -24.651 1.00 69.94 251 HIS A O 1
ATOM 1950 N N . THR A 1 252 ? -0.771 5.769 -23.454 1.00 84.88 252 TH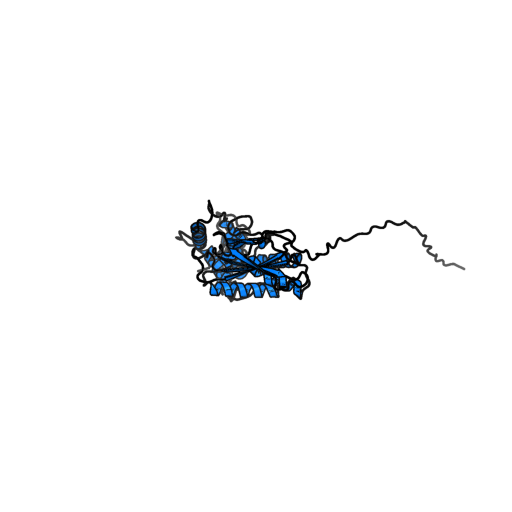R A N 1
ATOM 1951 C CA . THR A 1 252 ? 0.108 4.965 -22.578 1.00 84.88 252 THR A CA 1
ATOM 1952 C C . THR A 1 252 ? -0.719 4.076 -21.647 1.00 84.88 252 THR A C 1
ATOM 1954 O O . THR A 1 252 ? -1.894 4.370 -21.398 1.00 84.88 252 THR A O 1
ATOM 1957 N N . ILE A 1 253 ? -0.143 3.004 -21.088 1.00 87.81 253 ILE A N 1
ATOM 1958 C CA . ILE A 1 253 ? -0.841 2.215 -20.054 1.00 87.81 253 ILE A CA 1
ATOM 1959 C C . ILE A 1 253 ? -1.331 3.120 -18.917 1.00 87.81 253 ILE A C 1
ATOM 1961 O O . ILE A 1 253 ? -2.503 3.033 -18.562 1.00 87.81 253 ILE A O 1
ATOM 1965 N N . LEU A 1 254 ? -0.492 4.017 -18.390 1.00 87.94 254 LEU A N 1
ATOM 1966 C CA . LEU A 1 254 ? -0.890 4.892 -17.286 1.00 87.94 254 LEU A CA 1
ATOM 1967 C C . LEU A 1 254 ? -2.071 5.806 -17.659 1.00 87.94 254 LEU A C 1
ATOM 1969 O O . LEU A 1 254 ? -3.011 5.927 -16.875 1.00 87.94 254 LEU A O 1
ATOM 1973 N N . SER A 1 255 ? -2.100 6.344 -18.886 1.00 86.38 255 SER A N 1
ATOM 1974 C CA . SER A 1 255 ? -3.252 7.120 -19.370 1.00 86.38 255 SER A CA 1
ATOM 1975 C C . SER A 1 255 ? -4.540 6.296 -19.437 1.00 86.38 255 SER A C 1
ATOM 1977 O O . SER A 1 255 ? -5.589 6.769 -19.013 1.00 86.38 255 SER A O 1
ATOM 1979 N N . LYS A 1 256 ? -4.464 5.020 -19.844 1.00 89.75 256 LYS A N 1
ATOM 1980 C CA . LYS A 1 256 ? -5.622 4.109 -19.836 1.00 89.75 256 LYS A CA 1
ATOM 1981 C C . LYS A 1 256 ? -6.105 3.811 -18.420 1.00 89.75 256 LYS A C 1
ATOM 1983 O O . LYS A 1 256 ? -7.303 3.651 -18.206 1.00 89.75 256 LYS A O 1
ATOM 1988 N N . ILE A 1 257 ? -5.194 3.719 -17.450 1.00 91.88 257 ILE A N 1
ATOM 1989 C CA . ILE A 1 257 ? -5.554 3.560 -16.034 1.00 91.88 257 ILE A CA 1
ATOM 1990 C C . ILE A 1 257 ? -6.301 4.809 -15.546 1.00 91.88 257 ILE A C 1
ATOM 1992 O O . ILE A 1 257 ? -7.301 4.678 -14.839 1.00 91.88 257 ILE A O 1
ATOM 1996 N N . TRP A 1 258 ? -5.887 6.012 -15.949 1.00 88.44 258 TRP A N 1
ATOM 1997 C CA . TRP A 1 258 ? -6.652 7.224 -15.642 1.00 88.44 258 TRP A CA 1
ATOM 1998 C C . TRP A 1 258 ? -8.029 7.214 -16.299 1.00 88.44 258 TRP A C 1
ATOM 2000 O O . TRP A 1 258 ? -9.019 7.387 -15.589 1.00 88.44 258 TRP A O 1
ATOM 2010 N N . ASP A 1 259 ? -8.117 6.901 -17.594 1.00 88.62 259 ASP A N 1
ATOM 2011 C CA . ASP A 1 259 ? -9.393 6.793 -18.314 1.00 88.62 259 ASP A CA 1
ATOM 2012 C C . ASP A 1 259 ? -10.339 5.788 -17.632 1.00 88.62 259 ASP A C 1
ATOM 2014 O O . ASP A 1 259 ? -11.538 6.032 -17.475 1.00 88.62 259 ASP A O 1
ATOM 2018 N N . ASN A 1 260 ? -9.798 4.662 -17.159 1.00 92.44 260 ASN A N 1
ATOM 2019 C CA . ASN A 1 260 ? -10.537 3.663 -16.395 1.00 92.44 260 ASN A CA 1
ATOM 2020 C C . ASN A 1 260 ? -11.125 4.246 -15.107 1.00 92.44 260 ASN A C 1
ATOM 2022 O O . ASN A 1 260 ? -12.307 4.033 -14.828 1.00 92.44 260 ASN A O 1
ATOM 2026 N N . VAL A 1 261 ? -10.328 4.973 -14.323 1.00 90.88 261 VAL A N 1
ATOM 2027 C CA . VAL A 1 261 ? -10.772 5.576 -13.058 1.00 90.88 261 VAL A CA 1
ATOM 2028 C C . VAL A 1 261 ? -11.789 6.692 -13.308 1.00 90.88 261 VAL A C 1
ATOM 2030 O O . VAL A 1 261 ? -12.804 6.760 -12.610 1.00 90.88 261 VAL A O 1
ATOM 2033 N N . GLU A 1 262 ? -11.581 7.521 -14.333 1.00 88.38 262 GLU A N 1
ATOM 2034 C CA . GLU A 1 262 ? -12.534 8.555 -14.754 1.00 88.38 262 GLU A CA 1
ATOM 2035 C C . GLU A 1 262 ? -13.873 7.950 -15.191 1.00 88.38 262 GLU A C 1
ATOM 2037 O O . GLU A 1 262 ? -14.940 8.431 -14.796 1.00 88.38 262 GLU A O 1
ATOM 2042 N N . SER A 1 263 ? -13.840 6.829 -15.919 1.00 91.00 263 SER A N 1
ATOM 2043 C CA . SER A 1 263 ? -15.043 6.143 -16.407 1.00 91.00 263 SER A CA 1
ATOM 2044 C C . SER A 1 263 ? -15.985 5.675 -15.292 1.00 91.00 263 SER A C 1
ATOM 2046 O O . SER A 1 263 ? -17.174 5.428 -15.530 1.00 91.00 263 SER A O 1
ATOM 2048 N N . TRP A 1 264 ? -15.500 5.575 -14.050 1.00 90.62 264 TRP A N 1
ATOM 2049 C CA . TRP A 1 264 ? -16.335 5.213 -12.910 1.00 90.62 264 TRP A CA 1
ATOM 2050 C C . TRP A 1 264 ? -17.342 6.299 -12.531 1.00 90.62 264 TRP A C 1
ATOM 2052 O O . TRP A 1 264 ? -18.307 5.974 -11.836 1.00 90.62 264 TRP A O 1
ATOM 2062 N N . ASN A 1 265 ? -17.148 7.545 -12.989 1.00 87.38 265 ASN A N 1
ATOM 2063 C CA . ASN A 1 265 ? -18.060 8.674 -12.779 1.00 87.38 265 ASN A CA 1
ATOM 2064 C C . ASN A 1 265 ? -18.476 8.833 -11.305 1.00 87.38 265 ASN A C 1
ATOM 2066 O O . ASN A 1 265 ? -19.653 8.983 -10.976 1.00 87.38 265 ASN A O 1
ATOM 2070 N N . LEU A 1 266 ? -17.509 8.714 -10.390 1.00 83.69 266 LEU A N 1
ATOM 2071 C CA . LEU A 1 266 ? -17.787 8.685 -8.950 1.00 83.69 266 LEU A CA 1
ATOM 2072 C C . LEU A 1 266 ? -17.944 10.076 -8.331 1.00 83.69 266 LEU A C 1
ATOM 2074 O O . LEU A 1 266 ? -18.430 10.182 -7.206 1.00 83.69 266 LEU A O 1
ATOM 2078 N N . ARG A 1 267 ? -17.513 11.130 -9.029 1.00 74.31 267 ARG A N 1
ATOM 2079 C CA . ARG A 1 267 ? -17.542 12.519 -8.560 1.00 74.31 267 ARG A CA 1
ATOM 2080 C C . ARG A 1 267 ? -17.791 13.465 -9.727 1.00 74.31 267 ARG A C 1
ATOM 2082 O O . ARG A 1 267 ? -17.507 13.126 -10.872 1.00 74.31 267 ARG A O 1
ATOM 2089 N N . ASP A 1 268 ? -18.280 14.657 -9.402 1.00 64.25 268 ASP A N 1
ATOM 2090 C CA . ASP A 1 268 ? -18.324 15.766 -10.349 1.00 64.25 268 ASP A CA 1
ATOM 2091 C C . ASP A 1 268 ? -16.898 16.299 -10.562 1.00 64.25 268 ASP A C 1
ATOM 2093 O O . ASP A 1 268 ? -16.291 16.856 -9.646 1.00 64.25 268 ASP A O 1
ATOM 2097 N N . GLY A 1 269 ? -16.375 16.113 -11.776 1.00 60.97 269 GLY A N 1
ATOM 2098 C CA . GLY A 1 269 ? -15.010 16.479 -12.166 1.00 60.97 269 GLY A CA 1
ATOM 2099 C C . GLY A 1 269 ? -14.027 15.303 -12.135 1.00 60.97 269 GLY A C 1
ATOM 2100 O O . GLY A 1 269 ? -14.223 14.329 -11.407 1.00 60.97 269 GLY A O 1
ATOM 2101 N N . SER A 1 270 ? -12.967 15.401 -12.943 1.00 57.81 270 SER A N 1
ATOM 2102 C CA . SER A 1 270 ? -11.881 14.418 -12.957 1.00 57.81 270 SER A CA 1
ATOM 2103 C C . SER A 1 270 ? -11.208 14.348 -11.581 1.00 57.81 270 SER A C 1
ATOM 2105 O O . SER A 1 270 ? -11.006 15.396 -10.953 1.00 57.81 270 SER A O 1
ATOM 2107 N N . PRO A 1 271 ? -10.852 13.147 -11.086 1.00 60.16 271 PRO A N 1
ATOM 2108 C CA . PRO A 1 271 ? -10.003 13.046 -9.912 1.00 60.16 271 PRO A CA 1
ATOM 2109 C C . PRO A 1 271 ? -8.715 13.827 -10.186 1.00 60.16 271 PRO A C 1
ATOM 2111 O O . PRO A 1 271 ? -8.130 13.724 -11.263 1.00 60.16 271 PRO A O 1
ATOM 2114 N N . LEU A 1 272 ? -8.335 14.683 -9.238 1.00 55.41 272 LEU A N 1
ATOM 2115 C CA . LEU A 1 272 ? -7.178 15.565 -9.368 1.00 55.41 272 LEU A CA 1
ATOM 2116 C C . LEU A 1 272 ? -5.899 14.738 -9.205 1.00 55.41 272 LEU A C 1
ATOM 2118 O O . LEU A 1 272 ? -5.266 14.805 -8.159 1.00 55.41 272 LEU A O 1
ATOM 2122 N N . PHE A 1 273 ? -5.558 13.946 -10.220 1.00 64.50 273 PHE A N 1
ATOM 2123 C CA . PHE A 1 273 ? -4.268 13.283 -10.305 1.00 64.50 273 PHE A CA 1
ATOM 2124 C C . PHE A 1 273 ? -3.307 14.144 -11.112 1.00 64.50 273 PHE A C 1
ATOM 2126 O O . PHE A 1 273 ? -3.618 14.543 -12.240 1.00 64.50 273 PHE A O 1
ATOM 2133 N N . PHE A 1 274 ? -2.131 14.436 -10.563 1.00 60.75 274 PHE A N 1
ATOM 2134 C CA . PHE A 1 274 ? -1.097 15.130 -11.321 1.00 60.75 274 PHE A CA 1
ATOM 2135 C C . PHE A 1 274 ? -0.174 14.110 -11.990 1.00 60.75 274 PHE A C 1
ATOM 2137 O O . PHE A 1 274 ? 0.810 13.656 -11.409 1.00 60.75 274 PHE A O 1
ATOM 2144 N N . ALA A 1 275 ? -0.507 13.776 -13.239 1.00 64.69 275 ALA A N 1
ATOM 2145 C CA . ALA A 1 275 ? 0.191 12.806 -14.082 1.00 64.69 275 ALA A CA 1
ATOM 2146 C C . ALA A 1 275 ? 1.736 12.843 -13.979 1.00 64.69 275 ALA A C 1
ATOM 2148 O O . ALA A 1 275 ? 2.311 11.824 -13.592 1.00 64.69 275 ALA A O 1
ATOM 2149 N N . PRO A 1 276 ? 2.413 14.002 -14.160 1.00 67.00 276 PRO A N 1
ATOM 2150 C CA . PRO A 1 276 ? 3.878 14.056 -14.107 1.00 67.00 276 PRO A CA 1
ATOM 2151 C C . PRO A 1 276 ? 4.479 13.652 -12.755 1.00 67.00 276 PRO A C 1
ATOM 2153 O O . PRO A 1 276 ? 5.625 13.217 -12.685 1.00 67.00 276 PRO A O 1
ATOM 2156 N N . TYR A 1 277 ? 3.725 13.816 -11.667 1.00 79.31 277 TYR A N 1
ATOM 2157 C CA . TYR A 1 277 ? 4.191 13.437 -10.340 1.00 79.31 277 TYR A CA 1
ATOM 2158 C C . TYR A 1 277 ? 4.077 11.928 -10.106 1.00 79.31 277 TYR A C 1
ATOM 2160 O O . TYR A 1 277 ? 5.002 11.343 -9.546 1.00 79.31 277 TYR A O 1
ATOM 2168 N N . ILE A 1 278 ? 3.016 11.280 -10.599 1.00 85.44 278 ILE A N 1
ATOM 2169 C CA . ILE A 1 278 ? 2.907 9.813 -10.575 1.00 85.44 278 ILE A CA 1
ATOM 2170 C C . ILE A 1 278 ? 4.046 9.191 -11.391 1.00 85.44 278 ILE A C 1
ATOM 2172 O O . ILE A 1 278 ? 4.717 8.297 -10.883 1.00 85.44 278 ILE A O 1
ATOM 2176 N N . ASP A 1 279 ? 4.334 9.707 -12.590 1.00 84.25 279 ASP A N 1
ATOM 2177 C CA . ASP A 1 279 ? 5.453 9.227 -13.415 1.00 84.25 279 ASP A CA 1
ATOM 2178 C C . ASP A 1 279 ? 6.796 9.326 -12.683 1.00 84.25 279 ASP A C 1
ATOM 2180 O O . ASP A 1 279 ? 7.587 8.385 -12.700 1.00 84.25 279 ASP A O 1
ATOM 2184 N N . GLY A 1 280 ? 7.039 10.432 -11.972 1.00 86.12 280 GLY A N 1
ATOM 2185 C CA . GLY A 1 280 ? 8.226 10.597 -11.130 1.00 86.12 280 GLY A CA 1
ATOM 2186 C C . GLY A 1 280 ? 8.326 9.550 -10.013 1.00 86.12 280 GLY A C 1
ATOM 2187 O O . GLY A 1 280 ? 9.404 9.001 -9.782 1.00 86.12 280 GLY A O 1
ATOM 2188 N N . LEU A 1 281 ? 7.212 9.229 -9.345 1.00 90.12 281 LEU A N 1
ATOM 2189 C CA . LEU A 1 281 ? 7.165 8.194 -8.303 1.00 90.12 281 LEU A CA 1
ATOM 2190 C C . LEU A 1 281 ? 7.458 6.800 -8.873 1.00 90.12 281 LEU A C 1
ATOM 2192 O O . LEU A 1 281 ? 8.264 6.062 -8.304 1.00 90.12 281 LEU A O 1
ATOM 2196 N N . LEU A 1 282 ? 6.834 6.451 -10.003 1.00 91.81 282 LEU A N 1
ATOM 2197 C CA . LEU A 1 282 ? 7.070 5.182 -10.694 1.00 91.81 282 LEU A CA 1
ATOM 2198 C C . LEU A 1 282 ? 8.531 5.073 -11.141 1.00 91.81 282 LEU A C 1
ATOM 2200 O O . LEU A 1 282 ? 9.165 4.041 -10.915 1.00 91.81 282 LEU A O 1
ATOM 2204 N N . TYR A 1 283 ? 9.069 6.151 -11.719 1.00 91.00 283 TYR A N 1
ATOM 2205 C CA . TYR A 1 283 ? 10.444 6.236 -12.194 1.00 91.00 283 TYR A CA 1
ATOM 2206 C C . TYR A 1 283 ? 11.460 5.994 -11.080 1.00 91.00 283 TYR A C 1
ATOM 2208 O O . TYR A 1 283 ? 12.305 5.107 -11.195 1.00 91.00 283 TYR A O 1
ATOM 2216 N N . VAL A 1 284 ? 11.354 6.742 -9.977 1.00 91.19 284 VAL A N 1
ATOM 2217 C CA . VAL A 1 284 ? 12.259 6.597 -8.828 1.00 91.19 284 VAL A CA 1
ATOM 2218 C C . VAL A 1 284 ? 12.211 5.178 -8.266 1.00 91.19 284 VAL A C 1
ATOM 2220 O O . VAL A 1 284 ? 13.255 4.624 -7.921 1.00 91.19 284 VAL A O 1
ATOM 2223 N N . PHE A 1 285 ? 11.028 4.567 -8.205 1.00 94.62 285 PHE A N 1
ATOM 2224 C CA . PHE A 1 285 ? 10.896 3.202 -7.718 1.00 94.62 285 PHE A CA 1
ATOM 2225 C C . PHE A 1 285 ? 11.676 2.201 -8.585 1.00 94.62 285 PHE A C 1
ATOM 2227 O O . PHE A 1 285 ? 12.552 1.498 -8.077 1.00 94.62 285 PHE A O 1
ATOM 2234 N N . TRP A 1 286 ? 11.416 2.148 -9.896 1.00 95.31 286 TRP A N 1
ATOM 2235 C CA . TRP A 1 286 ? 11.992 1.091 -10.732 1.00 95.31 286 TRP A CA 1
ATOM 2236 C C . TRP A 1 286 ? 13.503 1.241 -10.946 1.00 95.31 286 TRP A C 1
ATOM 2238 O O . TRP A 1 286 ? 14.214 0.235 -10.964 1.00 95.31 286 TRP A O 1
ATOM 2248 N N . ILE A 1 287 ? 14.032 2.468 -11.047 1.00 94.56 287 ILE A N 1
ATOM 2249 C CA . ILE A 1 287 ? 15.484 2.676 -11.218 1.00 94.56 287 ILE A CA 1
ATOM 2250 C C . ILE A 1 287 ? 16.272 2.264 -9.973 1.00 94.56 287 ILE A C 1
ATOM 2252 O O . ILE A 1 287 ? 17.406 1.790 -10.096 1.00 94.56 287 ILE A O 1
ATOM 2256 N N . ASN A 1 288 ? 15.682 2.443 -8.785 1.00 94.31 288 ASN A N 1
ATOM 2257 C CA . ASN A 1 288 ? 16.277 2.015 -7.525 1.00 94.31 288 ASN A CA 1
ATOM 2258 C C . ASN A 1 288 ? 16.289 0.490 -7.457 1.00 94.31 288 ASN A C 1
ATOM 2260 O O . ASN A 1 288 ? 17.338 -0.097 -7.202 1.00 94.31 288 ASN A O 1
ATOM 2264 N N . GLU A 1 289 ? 15.170 -0.153 -7.792 1.00 96.12 289 GLU A N 1
ATOM 2265 C CA . GLU A 1 289 ? 15.078 -1.613 -7.806 1.00 96.12 289 GLU A CA 1
ATOM 2266 C C . GLU A 1 289 ? 15.979 -2.267 -8.854 1.00 96.12 289 GLU A C 1
ATOM 2268 O O . GLU A 1 289 ? 16.467 -3.371 -8.626 1.00 96.12 289 GLU A O 1
ATOM 2273 N N . TYR A 1 290 ? 16.249 -1.608 -9.983 1.00 96.88 290 TYR A N 1
ATOM 2274 C CA . TYR A 1 290 ? 17.202 -2.090 -10.993 1.00 96.88 290 TYR A CA 1
ATOM 2275 C C . TYR A 1 290 ? 18.665 -1.751 -10.665 1.00 96.88 290 TYR A C 1
ATOM 2277 O O . TYR A 1 290 ? 19.573 -2.200 -11.371 1.00 96.88 290 TYR A O 1
ATOM 2285 N N . ASN A 1 291 ? 18.909 -0.976 -9.602 1.00 95.38 291 ASN A N 1
ATOM 2286 C CA . ASN A 1 291 ? 20.208 -0.417 -9.224 1.00 95.38 291 ASN A CA 1
ATOM 2287 C C . ASN A 1 291 ? 20.867 0.421 -10.335 1.00 95.38 291 ASN A C 1
ATOM 2289 O O . ASN A 1 291 ? 22.091 0.414 -10.492 1.00 95.38 291 ASN A O 1
ATOM 2293 N N . LEU A 1 292 ? 20.067 1.157 -11.111 1.00 93.88 292 LEU A N 1
ATOM 2294 C CA . LEU A 1 292 ? 20.574 2.052 -12.154 1.00 93.88 292 LEU A CA 1
ATOM 2295 C C . LEU A 1 292 ? 20.983 3.416 -11.598 1.00 93.88 292 LEU A C 1
ATOM 2297 O O . LEU A 1 292 ? 21.795 4.092 -12.217 1.00 93.88 292 LEU A O 1
ATOM 2301 N N . GLY A 1 293 ? 20.468 3.823 -10.434 1.00 88.81 293 GLY A N 1
ATOM 2302 C CA . GLY A 1 293 ? 20.684 5.159 -9.870 1.00 88.81 293 GLY A CA 1
ATOM 2303 C C . GLY A 1 293 ? 20.036 6.276 -10.699 1.00 88.81 293 GLY A C 1
ATOM 2304 O O . GLY A 1 293 ? 19.360 6.023 -11.694 1.00 88.81 293 GLY A O 1
ATOM 2305 N N . LEU A 1 294 ? 20.233 7.532 -10.296 1.00 86.38 294 LEU A N 1
ATOM 2306 C CA . LEU A 1 294 ? 19.642 8.681 -10.991 1.00 86.38 294 LEU A CA 1
ATOM 2307 C C . LEU A 1 294 ? 20.280 8.892 -12.375 1.00 86.38 294 LEU A C 1
ATOM 2309 O O . LEU A 1 294 ? 21.504 8.918 -12.501 1.00 86.38 294 LEU A O 1
ATOM 2313 N N . CYS A 1 295 ? 19.442 9.076 -13.398 1.00 87.12 295 CYS A N 1
ATOM 2314 C CA . CYS A 1 295 ? 19.862 9.624 -14.688 1.00 87.12 295 CYS A CA 1
ATOM 2315 C C . CYS A 1 295 ? 19.780 11.151 -14.622 1.00 87.12 295 CYS A C 1
ATOM 2317 O O . CYS A 1 295 ? 18.722 11.712 -14.337 1.00 87.12 295 CYS A O 1
ATOM 2319 N N . ASP A 1 296 ? 20.895 11.823 -14.891 1.00 83.44 296 ASP A N 1
ATOM 2320 C CA . ASP A 1 296 ? 20.990 13.279 -14.931 1.00 83.44 296 ASP A CA 1
ATOM 2321 C C . ASP A 1 296 ? 21.892 13.733 -16.093 1.00 83.44 296 ASP A C 1
ATOM 2323 O O . ASP A 1 296 ? 22.451 12.930 -16.843 1.00 83.44 296 ASP A O 1
ATOM 2327 N N . LYS A 1 297 ? 22.068 15.050 -16.238 1.00 80.06 297 LYS A N 1
ATOM 2328 C CA . LYS A 1 297 ? 22.899 15.636 -17.298 1.00 80.06 297 LYS A CA 1
ATOM 2329 C C . LYS A 1 297 ? 24.357 15.150 -17.277 1.00 80.06 297 LYS A C 1
ATOM 2331 O O . LYS A 1 297 ? 24.969 15.053 -18.339 1.00 80.06 297 LYS A O 1
ATOM 2336 N N . ASN A 1 298 ? 24.931 14.896 -16.102 1.00 83.25 298 ASN A N 1
ATOM 2337 C CA . ASN A 1 298 ? 26.322 14.456 -15.960 1.00 83.25 298 ASN A CA 1
ATOM 2338 C C . ASN A 1 298 ? 26.492 12.978 -16.323 1.00 83.25 298 ASN A C 1
ATOM 2340 O O . ASN A 1 298 ? 27.579 12.582 -16.736 1.00 83.25 298 ASN A O 1
ATOM 2344 N N . HIS A 1 299 ? 25.420 12.197 -16.201 1.00 85.75 299 HIS A N 1
ATOM 2345 C CA . HIS A 1 299 ? 25.381 10.775 -16.532 1.00 85.75 299 HIS A CA 1
ATOM 2346 C C . HIS A 1 299 ? 24.768 10.496 -17.920 1.00 85.75 299 HIS A C 1
ATOM 2348 O O . HIS A 1 299 ? 24.615 9.343 -18.311 1.00 85.75 299 HIS A O 1
ATOM 2354 N N . SER A 1 300 ? 24.442 11.528 -18.710 1.00 86.06 300 SER A N 1
ATOM 2355 C CA . SER A 1 300 ? 23.904 11.358 -20.066 1.00 86.06 300 SER A CA 1
ATOM 2356 C C . SER A 1 300 ? 24.863 10.565 -20.964 1.00 86.06 300 SER A C 1
ATOM 2358 O O . SER A 1 300 ? 26.026 10.928 -21.137 1.00 86.06 300 SER A O 1
ATOM 2360 N N . GLY A 1 301 ? 24.345 9.519 -21.606 1.00 86.25 301 GLY A N 1
ATOM 2361 C CA . GLY A 1 301 ? 25.091 8.561 -22.422 1.00 86.25 301 GLY A CA 1
ATOM 2362 C C . GLY A 1 301 ? 25.756 7.437 -21.622 1.00 86.25 301 GLY A C 1
ATOM 2363 O O . GLY A 1 301 ? 26.321 6.530 -22.232 1.00 86.25 301 GLY A O 1
ATOM 2364 N N . GLU A 1 302 ? 25.699 7.466 -20.287 1.00 92.75 302 GLU A N 1
ATOM 2365 C CA . GLU A 1 302 ? 26.155 6.349 -19.463 1.00 92.75 302 GLU A CA 1
ATOM 2366 C C . GLU A 1 302 ? 25.267 5.127 -19.701 1.00 92.75 302 GLU A C 1
ATOM 2368 O O . GLU A 1 302 ? 24.049 5.249 -19.840 1.00 92.75 302 GLU A O 1
ATOM 2373 N N . MET A 1 303 ? 25.890 3.949 -19.735 1.00 94.31 303 MET A N 1
ATOM 2374 C CA . MET A 1 303 ? 25.191 2.674 -19.806 1.00 94.31 303 MET A CA 1
ATOM 2375 C C . MET A 1 303 ? 25.348 1.925 -18.489 1.00 94.31 303 MET A C 1
ATOM 2377 O O . MET A 1 303 ? 26.461 1.786 -17.974 1.00 94.31 303 MET A O 1
ATOM 2381 N N . ARG A 1 304 ? 24.239 1.419 -17.956 1.00 96.19 304 ARG A N 1
ATOM 2382 C CA . ARG A 1 304 ? 24.208 0.581 -16.754 1.00 96.19 304 ARG A CA 1
ATOM 2383 C C . ARG A 1 304 ? 23.357 -0.650 -17.007 1.00 96.19 304 ARG A C 1
ATOM 2385 O O . ARG A 1 304 ? 22.392 -0.612 -17.763 1.00 96.19 304 ARG A O 1
ATOM 2392 N N . LYS A 1 305 ? 23.732 -1.754 -16.370 1.00 97.00 305 LYS A N 1
ATOM 2393 C CA . LYS A 1 305 ? 22.972 -3.001 -16.425 1.00 97.00 305 LYS A CA 1
ATOM 2394 C C . LYS A 1 305 ? 21.996 -3.069 -15.268 1.00 97.00 305 LYS A C 1
ATOM 2396 O O . LYS A 1 305 ? 22.369 -2.746 -14.143 1.00 97.00 305 LYS A O 1
ATOM 2401 N N . ASN A 1 306 ? 20.794 -3.565 -15.535 1.00 97.50 306 ASN A N 1
ATOM 2402 C CA . ASN A 1 306 ? 19.888 -3.975 -14.472 1.00 97.50 306 ASN A CA 1
ATOM 2403 C C . ASN A 1 306 ? 20.482 -5.183 -13.734 1.00 97.50 306 ASN A C 1
ATOM 2405 O O . ASN A 1 306 ? 20.712 -6.242 -14.329 1.00 97.50 306 ASN A O 1
ATOM 2409 N N . THR A 1 307 ? 20.736 -5.022 -12.436 1.00 97.06 307 THR A N 1
ATOM 2410 C CA . THR A 1 307 ? 21.345 -6.062 -11.594 1.00 97.06 307 THR A CA 1
ATOM 2411 C C . THR A 1 307 ? 20.337 -6.830 -10.742 1.00 97.06 307 THR A C 1
ATOM 2413 O O . THR A 1 307 ? 20.742 -7.737 -10.015 1.00 97.06 307 THR A O 1
ATOM 2416 N N . ASN A 1 308 ? 19.041 -6.519 -10.836 1.00 96.25 308 ASN A N 1
ATOM 2417 C CA . ASN A 1 308 ? 17.993 -7.198 -10.083 1.00 96.25 308 ASN A CA 1
ATOM 2418 C C . ASN A 1 308 ? 17.719 -8.597 -10.662 1.00 96.25 308 ASN A C 1
ATOM 2420 O O . ASN A 1 308 ? 17.159 -8.696 -11.756 1.00 96.25 308 ASN A O 1
ATOM 2424 N N . PRO A 1 309 ? 18.062 -9.686 -9.949 1.00 95.81 309 PRO A N 1
ATOM 2425 C CA . PRO A 1 309 ? 17.938 -11.045 -10.476 1.00 95.81 309 PRO A CA 1
ATOM 2426 C C . PRO A 1 309 ? 16.485 -11.509 -10.647 1.00 95.81 309 PRO A C 1
ATOM 2428 O O . PRO A 1 309 ? 16.253 -12.535 -11.283 1.00 95.81 309 PRO A O 1
ATOM 2431 N N . TYR A 1 310 ? 15.519 -10.787 -10.077 1.00 95.56 310 TYR A N 1
ATOM 2432 C CA . TYR A 1 310 ? 14.094 -11.103 -10.169 1.00 95.56 310 TYR A CA 1
ATOM 2433 C C . TYR A 1 310 ? 13.377 -10.340 -11.288 1.00 95.56 310 TYR A C 1
ATOM 2435 O O . TYR A 1 310 ? 12.219 -10.624 -11.577 1.00 95.56 310 TYR A O 1
ATOM 2443 N N . SER A 1 311 ? 14.058 -9.394 -11.937 1.00 96.19 311 SER A N 1
ATOM 2444 C CA . SER A 1 311 ? 13.507 -8.646 -13.062 1.00 96.19 311 SER A CA 1
ATOM 2445 C C . SER A 1 311 ? 13.558 -9.460 -14.359 1.00 96.19 311 SER A C 1
ATOM 2447 O O . SER A 1 311 ? 14.564 -10.089 -14.693 1.00 96.19 311 SER A O 1
ATOM 2449 N N . LYS A 1 312 ? 12.510 -9.356 -15.178 1.00 95.56 312 LYS A N 1
ATOM 2450 C CA . LYS A 1 312 ? 12.475 -9.845 -16.570 1.00 95.56 312 LYS A CA 1
ATOM 2451 C C . LYS A 1 312 ? 13.508 -9.146 -17.459 1.00 95.56 312 LYS A C 1
ATOM 2453 O O . LYS A 1 312 ? 13.857 -9.667 -18.518 1.00 95.56 312 LYS A O 1
ATOM 2458 N N . TYR A 1 313 ? 14.003 -7.987 -17.029 1.00 95.81 313 TYR A N 1
ATOM 2459 C CA . TYR A 1 313 ? 15.045 -7.210 -17.692 1.00 95.81 313 TYR A CA 1
ATOM 2460 C C . TYR A 1 313 ? 16.422 -7.405 -17.040 1.00 95.81 313 TYR A C 1
ATOM 2462 O O . TYR A 1 313 ? 17.314 -6.586 -17.255 1.00 95.81 313 TYR A O 1
ATOM 2470 N N . TYR A 1 314 ? 16.622 -8.467 -16.254 1.00 96.94 314 TYR A N 1
ATOM 2471 C CA . TYR A 1 314 ? 17.926 -8.792 -15.678 1.00 96.94 314 TYR A CA 1
ATOM 2472 C C . TYR A 1 314 ? 19.028 -8.876 -16.750 1.00 96.94 314 TYR A C 1
ATOM 2474 O O . TYR A 1 314 ? 18.822 -9.436 -17.830 1.00 96.94 314 TYR A O 1
ATOM 2482 N N . ASP A 1 315 ? 20.199 -8.304 -16.445 1.00 96.62 315 ASP A N 1
ATOM 2483 C CA . ASP A 1 315 ? 21.379 -8.206 -17.323 1.00 96.62 315 ASP A CA 1
ATOM 2484 C C . ASP A 1 315 ? 21.149 -7.425 -18.636 1.00 96.62 315 ASP A C 1
ATOM 2486 O O . ASP A 1 315 ? 22.027 -7.373 -19.501 1.00 96.62 315 ASP A O 1
ATOM 2490 N N . LYS A 1 316 ? 19.991 -6.767 -18.792 1.00 96.88 316 LYS A N 1
ATOM 2491 C CA . LYS A 1 316 ? 19.756 -5.819 -19.885 1.00 96.88 316 LYS A CA 1
ATOM 2492 C C . LYS A 1 316 ? 20.446 -4.491 -19.608 1.00 96.88 316 LYS A C 1
ATOM 2494 O O . LYS A 1 316 ? 20.510 -4.035 -18.465 1.00 96.88 316 LYS A O 1
ATOM 2499 N N . GLU A 1 317 ? 20.957 -3.881 -20.672 1.00 96.38 317 GLU A N 1
ATOM 2500 C CA . GLU A 1 317 ? 21.609 -2.576 -20.626 1.00 96.38 317 GLU A CA 1
ATOM 2501 C C . GLU A 1 317 ? 20.589 -1.458 -20.815 1.00 96.38 317 GLU A C 1
ATOM 2503 O O . GLU A 1 317 ? 19.700 -1.535 -21.660 1.00 96.38 317 GLU A O 1
ATOM 2508 N N . PHE A 1 318 ? 20.741 -0.409 -20.020 1.00 95.25 318 PHE A N 1
ATOM 2509 C CA . PHE A 1 318 ? 19.980 0.823 -20.103 1.00 95.25 318 PHE A CA 1
ATOM 2510 C C . PHE A 1 318 ? 20.950 1.970 -20.352 1.00 95.25 318 PHE A C 1
ATOM 2512 O O . PHE A 1 318 ? 22.031 2.004 -19.764 1.00 95.25 318 PHE A O 1
ATOM 2519 N N . VAL A 1 319 ? 20.562 2.917 -21.199 1.00 93.19 319 VAL A N 1
ATOM 2520 C CA . VAL A 1 319 ? 21.305 4.143 -21.485 1.00 93.19 319 VAL A CA 1
ATOM 2521 C C . VAL A 1 319 ? 20.580 5.338 -20.877 1.00 93.19 319 VAL A C 1
ATOM 2523 O O . VAL A 1 319 ? 19.377 5.514 -21.071 1.00 93.19 319 VAL A O 1
ATOM 2526 N N . CYS A 1 320 ? 21.302 6.166 -20.128 1.00 91.25 320 CYS A N 1
ATOM 2527 C CA . CYS A 1 320 ? 20.763 7.413 -19.600 1.00 91.25 320 CYS A CA 1
ATOM 2528 C C . CYS A 1 320 ? 20.676 8.428 -20.743 1.00 91.25 320 CYS A C 1
ATOM 2530 O O . CYS A 1 320 ? 21.690 8.808 -21.332 1.00 91.25 320 CYS A O 1
ATOM 2532 N N . TYR A 1 321 ? 19.466 8.852 -21.089 1.00 84.69 321 TYR A N 1
ATOM 2533 C CA . TYR A 1 321 ? 19.215 9.817 -22.148 1.00 84.69 321 TYR A CA 1
ATOM 2534 C C . TYR A 1 321 ? 18.764 11.159 -21.578 1.00 84.69 321 TYR A C 1
ATOM 2536 O O . TYR A 1 321 ? 17.860 11.231 -20.745 1.00 84.69 321 TYR A O 1
ATOM 2544 N N . TYR A 1 322 ? 19.372 12.230 -22.090 1.00 73.62 322 TYR A N 1
ATOM 2545 C CA . TYR A 1 322 ? 19.017 13.611 -21.791 1.00 73.62 322 TYR A CA 1
ATOM 2546 C C . TYR A 1 322 ? 18.418 14.294 -23.024 1.00 73.62 322 TYR A C 1
ATOM 2548 O O . TYR A 1 322 ? 19.058 14.345 -24.079 1.00 73.62 322 TYR A O 1
ATOM 2556 N N . ASN A 1 323 ? 17.226 14.883 -22.879 1.00 65.81 323 ASN A N 1
ATOM 2557 C CA . ASN A 1 323 ? 16.664 15.779 -23.889 1.00 65.81 323 ASN A CA 1
ATOM 2558 C C . ASN A 1 323 ? 16.972 17.250 -23.542 1.00 65.81 323 ASN A C 1
ATOM 2560 O O . ASN A 1 323 ? 16.570 17.753 -22.495 1.00 65.81 323 ASN A O 1
ATOM 2564 N N . ASN A 1 324 ? 17.626 17.968 -24.462 1.00 55.34 324 A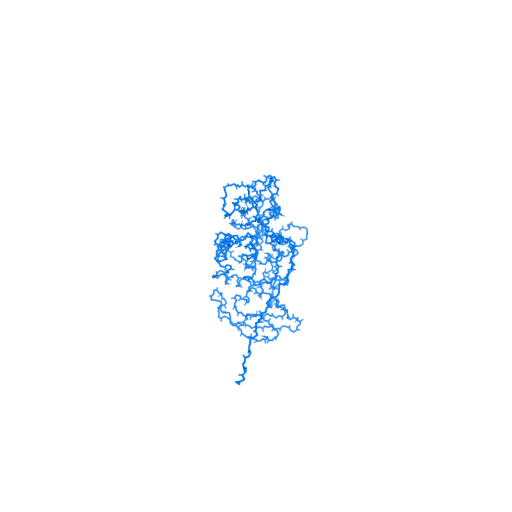SN A N 1
ATOM 2565 C CA . ASN A 1 324 ? 17.991 19.385 -24.318 1.00 55.34 324 ASN A CA 1
ATOM 2566 C C . ASN A 1 324 ? 16.790 20.343 -24.155 1.00 55.34 324 ASN A C 1
ATOM 2568 O O . ASN A 1 324 ? 16.989 21.495 -23.768 1.00 55.34 324 ASN A O 1
ATOM 2572 N N . GLU A 1 325 ? 15.566 19.909 -24.468 1.00 56.16 325 GLU A N 1
ATOM 2573 C CA . GLU A 1 325 ? 14.355 20.741 -24.389 1.00 56.16 325 GLU A CA 1
ATOM 2574 C C . GLU A 1 325 ? 13.752 20.831 -22.972 1.00 56.16 325 GLU A C 1
ATOM 2576 O O . GLU A 1 325 ? 12.919 21.699 -22.712 1.00 56.16 325 GLU A O 1
ATOM 2581 N N . SER A 1 326 ? 14.191 19.993 -22.024 1.00 57.16 326 SER A N 1
ATOM 2582 C CA . SER A 1 326 ? 13.684 19.961 -20.642 1.00 57.16 326 SER A CA 1
ATOM 2583 C C . SER A 1 326 ? 14.822 20.065 -19.614 1.00 57.16 326 SER A C 1
ATOM 2585 O O . SER A 1 326 ? 15.964 19.685 -19.874 1.00 57.16 326 SER A O 1
ATOM 2587 N N . ARG A 1 327 ? 14.548 20.632 -18.430 1.00 57.50 327 ARG A N 1
ATOM 2588 C CA . ARG A 1 327 ? 15.513 20.635 -17.314 1.00 57.50 327 ARG A CA 1
ATOM 2589 C C . ARG A 1 327 ? 15.417 19.310 -16.571 1.00 57.50 327 ARG A C 1
ATOM 2591 O O . ARG A 1 327 ? 14.321 18.997 -16.137 1.00 57.50 327 ARG A O 1
ATOM 2598 N N . CYS A 1 328 ? 16.549 18.634 -16.363 1.00 62.62 328 CYS A N 1
ATOM 2599 C CA . CYS A 1 328 ? 16.607 17.460 -15.493 1.00 62.62 328 CYS A CA 1
ATOM 2600 C C . CYS A 1 328 ? 16.351 17.853 -14.044 1.00 62.62 328 CYS A C 1
ATOM 2602 O O . CYS A 1 328 ? 17.070 18.688 -13.488 1.00 62.62 328 CYS A O 1
ATOM 2604 N N . THR A 1 329 ? 15.312 17.272 -13.470 1.00 62.97 329 THR A N 1
ATOM 2605 C CA . THR A 1 329 ? 14.939 17.379 -12.059 1.00 62.97 329 THR A CA 1
ATOM 2606 C C . THR A 1 329 ? 15.229 16.061 -11.341 1.00 62.97 329 THR A C 1
ATOM 2608 O O . THR A 1 329 ? 15.471 15.038 -11.979 1.00 62.97 329 THR A O 1
ATOM 2611 N N . ASP A 1 330 ? 15.232 16.083 -10.007 1.00 54.94 330 ASP A N 1
ATOM 2612 C CA . ASP A 1 330 ? 15.601 14.920 -9.183 1.00 54.94 330 ASP A CA 1
ATOM 2613 C C . ASP A 1 330 ? 14.598 13.748 -9.292 1.00 54.94 330 ASP A C 1
ATOM 2615 O O . ASP A 1 330 ? 14.936 12.610 -8.986 1.00 54.94 330 ASP A O 1
ATOM 2619 N N . ASP A 1 331 ? 13.380 14.009 -9.780 1.00 55.41 331 ASP A N 1
ATOM 2620 C CA . ASP A 1 331 ? 12.361 13.019 -10.173 1.00 55.41 331 ASP A CA 1
ATOM 2621 C C . ASP A 1 331 ? 12.522 12.534 -11.635 1.00 55.41 331 ASP A C 1
ATOM 2623 O O . ASP A 1 331 ? 11.675 11.813 -12.167 1.00 55.41 331 ASP A O 1
ATOM 2627 N N . GLY A 1 332 ? 13.619 12.924 -12.297 1.00 56.47 332 GLY A N 1
ATOM 2628 C CA . GLY A 1 332 ? 14.032 12.515 -13.640 1.00 56.47 332 GLY A CA 1
ATOM 2629 C C . GLY A 1 332 ? 13.281 13.177 -14.800 1.00 56.47 332 GLY A C 1
ATOM 2630 O O . GLY A 1 332 ? 13.455 12.761 -15.946 1.00 56.47 332 GLY A O 1
ATOM 2631 N N . ILE A 1 333 ? 12.444 14.196 -14.574 1.00 63.81 333 ILE A N 1
ATOM 2632 C CA . ILE A 1 333 ? 11.776 14.885 -15.693 1.00 63.81 333 ILE A CA 1
ATOM 2633 C C . ILE A 1 333 ? 12.859 15.462 -16.615 1.00 63.81 333 ILE A C 1
ATOM 2635 O O . ILE A 1 333 ? 13.708 16.224 -16.175 1.00 63.81 333 ILE A O 1
ATOM 2639 N N . GLY A 1 334 ? 12.869 15.070 -17.893 1.00 67.06 334 GLY A N 1
ATOM 2640 C CA . GLY A 1 334 ? 13.876 15.483 -18.882 1.00 67.06 334 GLY A CA 1
ATOM 2641 C C . GLY A 1 334 ? 15.150 14.621 -18.973 1.00 67.06 334 GLY A C 1
ATOM 2642 O O . GLY A 1 334 ? 15.901 14.785 -19.939 1.00 67.06 334 GLY A O 1
ATOM 2643 N N . CYS A 1 335 ? 15.381 13.692 -18.035 1.00 79.75 335 CYS A N 1
ATOM 2644 C CA . CYS A 1 335 ? 16.484 12.719 -18.044 1.00 79.75 335 CYS A CA 1
ATOM 2645 C C . CYS A 1 335 ? 15.972 11.316 -17.657 1.00 79.75 335 CYS A C 1
ATOM 2647 O O . CYS A 1 335 ? 15.600 11.092 -16.506 1.00 79.75 335 CYS A O 1
ATOM 2649 N N . ARG A 1 336 ? 16.003 10.344 -18.578 1.00 86.62 336 ARG A N 1
ATOM 2650 C CA . ARG A 1 336 ? 15.459 8.991 -18.342 1.00 86.62 336 ARG A CA 1
ATOM 2651 C C . ARG A 1 336 ? 16.427 7.885 -18.741 1.00 86.62 336 ARG A C 1
ATOM 2653 O O . ARG A 1 336 ? 17.160 8.009 -19.719 1.00 86.62 336 ARG A O 1
ATOM 2660 N N . TRP A 1 337 ? 16.383 6.778 -18.007 1.00 91.38 337 TRP A N 1
ATOM 2661 C CA . TRP A 1 337 ? 16.992 5.517 -18.425 1.00 91.38 337 TRP A CA 1
ATOM 2662 C C . TRP A 1 337 ? 16.120 4.840 -19.486 1.00 91.38 337 TRP A C 1
ATOM 2664 O O . TRP A 1 337 ? 14.949 4.565 -19.246 1.00 91.38 337 TRP A O 1
ATOM 2674 N N . LEU A 1 338 ? 16.700 4.538 -20.646 1.00 89.81 338 LEU A N 1
ATOM 2675 C CA . LEU A 1 338 ? 16.035 3.840 -21.746 1.00 89.81 338 LEU A CA 1
ATOM 2676 C C . LEU A 1 338 ? 16.707 2.491 -21.978 1.00 89.81 338 LEU A C 1
ATOM 2678 O O . LEU A 1 338 ? 17.928 2.396 -21.898 1.00 89.81 338 LEU A O 1
ATOM 2682 N N . LEU A 1 339 ? 15.932 1.452 -22.284 1.00 91.38 339 LEU A N 1
ATOM 2683 C CA . LEU A 1 339 ? 16.481 0.144 -22.642 1.00 91.38 339 LEU A CA 1
ATOM 2684 C C . LEU A 1 339 ? 17.322 0.280 -23.921 1.00 91.38 339 LEU A C 1
ATOM 2686 O O . LEU A 1 339 ? 16.832 0.792 -24.927 1.00 91.38 339 LEU A O 1
ATOM 2690 N N . ALA A 1 340 ? 18.583 -0.148 -23.874 1.00 87.19 340 ALA A N 1
ATOM 2691 C CA . ALA A 1 340 ? 19.451 -0.187 -25.042 1.00 87.19 340 ALA A CA 1
ATOM 2692 C C . ALA A 1 340 ? 19.030 -1.367 -25.937 1.00 87.19 340 ALA A C 1
ATOM 2694 O O . ALA A 1 340 ? 18.997 -2.509 -25.471 1.00 87.19 340 ALA A O 1
ATOM 2695 N N . GLU A 1 341 ? 18.654 -1.078 -27.187 1.00 74.88 341 GLU A N 1
ATOM 2696 C CA . GLU A 1 341 ? 18.292 -2.092 -28.195 1.00 74.88 341 GLU A CA 1
ATOM 2697 C C . GLU A 1 341 ? 19.491 -2.909 -28.689 1.00 74.88 341 GLU A C 1
ATOM 2699 O O . GLU A 1 341 ? 20.566 -2.311 -28.941 1.00 74.88 341 GLU A O 1
#

Mean predicted aligned error: 8.63 Å

Sequence (341 aa):
MKYWYLVAFATLFWACSESNMAGGTSEEAEGIVAIKDREVAGVTQKGPFLVGSSVTIQELDGKTLIQTGRSFKTSVKTNLGDFAVKNVNLASQYALLEVNGYFRNEVTGKNSEGMISLNALTDLTNRNNVNVNVLTHLETDRVLNLVQKQGMSFADAKKQAESEIFSSFGFTKDWQSPEDMNILSGENSDVLFALSVLMLGNDSVADFSERLALAARSFAENGEWHGPEKGEVADWAYQLESEEYKKDVEHTILSKIWDNVESWNLRDGSPLFFAPYIDGLLYVFWINEYNLGLCDKNHSGEMRKNTNPYSKYYDKEFVCYYNNESRCTDDGIGCRWLLAE

Foldseek 3Di:
DDDDDDDDDDDDDDDDDDDPDPPPPPPVPPDFDKDWFAKAKEFEPLPGFDWFWKKKKFAADAQQRHTPPDIDIDTQHASRRMDIDTGDTYRGQKIKMKTKGWHQDLLVLHIAPDIAIFIAIDGNPPDRAFYTALLRRLLVLQLSLCCNPVVDDSVVSQVLLSCLVCVLLVNHDDDDRPRPEGCQDDPCVLVRNLVSDLLCAPDHPVVSRVSSVQSSVCCNPPSHGDDLSLQSSLQRLCQQQQVVPDPPDPAGSVNVSQVSVVVSVRDDDRRPHDVVVSNLSSQSRNCVQQVVPDQAPVQAQPKDARCNPSHPRHRWIWGWHADPVDHQDRSGVRIHTHTDD